Protein AF-A0A925C692-F1 (afdb_monomer_lite)

Radius of gyration: 28.42 Å; chains: 1; bounding box: 66×60×97 Å

Structure (mmCIF, N/CA/C/O backbone):
data_AF-A0A925C692-F1
#
_entry.id   AF-A0A925C692-F1
#
loop_
_atom_site.group_PDB
_atom_site.id
_atom_site.type_symbol
_atom_site.label_atom_id
_atom_site.label_alt_id
_atom_site.label_comp_id
_atom_site.label_asym_id
_atom_site.label_entity_id
_atom_site.label_seq_id
_atom_site.pdbx_PDB_ins_code
_atom_site.Cartn_x
_atom_site.Cartn_y
_atom_site.Cartn_z
_atom_site.occupancy
_atom_site.B_iso_or_equiv
_atom_site.auth_seq_id
_atom_site.auth_comp_id
_atom_site.auth_asym_id
_atom_site.auth_atom_id
_atom_site.pdbx_PDB_model_num
ATOM 1 N N . MET A 1 1 ? -40.618 -18.904 -70.785 1.00 37.84 1 MET A N 1
ATOM 2 C CA . MET A 1 1 ? -40.328 -20.055 -71.671 1.00 37.84 1 MET A CA 1
ATOM 3 C C . MET A 1 1 ? -38.896 -19.852 -72.147 1.00 37.84 1 MET A C 1
ATOM 5 O O . MET A 1 1 ? -38.672 -18.802 -72.719 1.00 37.84 1 MET A O 1
ATOM 9 N N . SER A 1 2 ? -37.859 -20.634 -71.849 1.00 37.56 2 SER A N 1
ATOM 10 C CA . SER A 1 2 ? -37.637 -22.017 -71.385 1.00 37.56 2 SER A CA 1
ATOM 11 C C . SER A 1 2 ? -36.569 -22.001 -70.265 1.00 37.56 2 SER A C 1
ATOM 13 O O . SER A 1 2 ? -35.608 -21.250 -70.359 1.00 37.56 2 SER A O 1
ATOM 15 N N . SER A 1 3 ? -36.778 -22.585 -69.083 1.00 29.70 3 SER A N 1
ATOM 16 C CA . SER A 1 3 ? -36.454 -23.973 -68.692 1.00 29.70 3 SER A CA 1
ATOM 17 C C . SER A 1 3 ? -35.232 -24.599 -69.378 1.00 29.70 3 SER A C 1
ATOM 19 O O . SER A 1 3 ? -35.310 -24.944 -70.552 1.00 29.70 3 SER A O 1
ATOM 21 N N . THR A 1 4 ? -34.168 -24.798 -68.594 1.00 38.38 4 THR A N 1
ATOM 22 C CA . THR A 1 4 ? -33.416 -26.061 -68.502 1.00 38.38 4 THR A CA 1
ATOM 23 C C . THR A 1 4 ? -32.827 -26.170 -67.095 1.00 38.38 4 THR A C 1
ATOM 25 O O . THR A 1 4 ? -31.917 -25.423 -66.735 1.00 38.38 4 THR A O 1
ATOM 28 N N . ASP A 1 5 ? -33.389 -27.089 -66.312 1.00 31.17 5 ASP A N 1
ATOM 29 C CA . ASP A 1 5 ? -32.741 -27.759 -65.184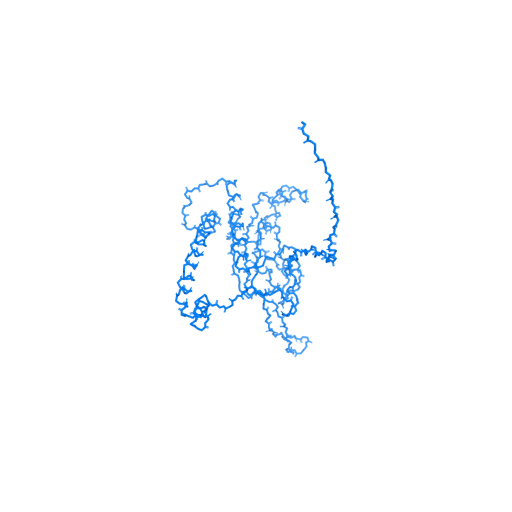 1.00 31.17 5 ASP A CA 1
ATOM 30 C C . ASP A 1 5 ? -31.553 -28.607 -65.673 1.00 31.17 5 ASP A C 1
ATOM 32 O O . ASP A 1 5 ? -31.555 -29.063 -66.816 1.00 31.17 5 ASP A O 1
ATOM 36 N N . VAL A 1 6 ? -30.579 -28.860 -64.790 1.00 32.72 6 VAL A N 1
ATOM 37 C CA . VAL A 1 6 ? -30.195 -30.209 -64.311 1.00 32.72 6 VAL A CA 1
ATOM 38 C C . VAL A 1 6 ? -28.947 -30.115 -63.408 1.00 32.72 6 VAL A C 1
ATOM 40 O O . VAL A 1 6 ? -27.855 -29.739 -63.822 1.00 32.72 6 VAL A O 1
ATOM 43 N N . GLN A 1 7 ? -29.194 -30.449 -62.140 1.00 29.55 7 GLN A N 1
ATOM 44 C CA . GLN A 1 7 ? -28.379 -31.141 -61.128 1.00 29.55 7 GLN A CA 1
ATOM 45 C C . GLN A 1 7 ? -26.915 -31.515 -61.443 1.00 29.55 7 GLN A C 1
ATOM 47 O O . GLN A 1 7 ? -26.649 -32.231 -62.400 1.00 29.55 7 GLN A O 1
ATOM 52 N N . ALA A 1 8 ? -26.019 -31.236 -60.483 1.00 30.80 8 ALA A N 1
ATOM 53 C CA . ALA A 1 8 ? -25.218 -32.269 -59.800 1.00 30.80 8 ALA A CA 1
ATOM 54 C C . ALA A 1 8 ? -24.373 -31.671 -58.654 1.00 30.80 8 ALA A C 1
ATOM 56 O O . ALA A 1 8 ? -23.529 -30.805 -58.869 1.00 30.80 8 ALA A O 1
ATOM 57 N N . ALA A 1 9 ? -24.565 -32.189 -57.439 1.00 34.62 9 ALA A N 1
ATOM 58 C CA . ALA A 1 9 ? -23.539 -32.202 -56.398 1.00 34.62 9 ALA A CA 1
ATOM 59 C C . ALA A 1 9 ? -22.690 -33.476 -56.554 1.00 34.62 9 ALA A C 1
ATOM 61 O O . ALA A 1 9 ? -23.202 -34.494 -57.026 1.00 34.62 9 ALA A O 1
ATOM 62 N N . PRO A 1 10 ? -21.433 -33.456 -56.088 1.00 38.94 10 PRO A N 1
ATOM 63 C CA . PRO A 1 10 ? -21.094 -34.406 -55.031 1.00 38.94 10 PRO A CA 1
ATOM 64 C C . PRO A 1 10 ? -20.251 -33.788 -53.899 1.00 38.94 10 PRO A C 1
ATOM 66 O O . PRO A 1 10 ? -19.296 -33.050 -54.120 1.00 38.94 10 PRO A O 1
ATOM 69 N N . THR A 1 11 ? -20.634 -34.138 -52.666 1.00 29.45 11 THR A N 1
ATOM 70 C CA . THR A 1 11 ? -19.780 -34.747 -51.620 1.00 29.45 11 THR A CA 1
ATOM 71 C C . THR A 1 11 ? -18.266 -34.699 -51.897 1.00 29.45 11 THR A C 1
ATOM 73 O O . THR A 1 11 ? -17.801 -35.253 -52.882 1.00 29.45 11 THR A O 1
ATOM 76 N N . GLY A 1 12 ? -17.409 -34.107 -51.071 1.00 27.84 12 GLY A N 1
ATOM 77 C CA . GLY A 1 12 ? -17.270 -34.339 -49.640 1.00 27.84 12 GLY A CA 1
ATOM 78 C C . GLY A 1 12 ? -15.795 -34.652 -49.363 1.00 27.84 12 GLY A C 1
ATOM 79 O O . GLY A 1 12 ? -15.339 -35.749 -49.650 1.00 27.84 12 GLY A O 1
ATOM 80 N N . ILE A 1 13 ? -15.050 -33.692 -48.813 1.00 28.44 13 ILE A N 1
ATOM 81 C CA . ILE A 1 13 ? -13.736 -33.922 -48.190 1.00 28.44 13 ILE A CA 1
ATOM 82 C C . ILE A 1 13 ? -13.718 -33.114 -46.889 1.00 28.44 13 ILE A C 1
ATOM 84 O O . ILE A 1 13 ? -13.085 -32.071 -46.770 1.00 28.44 13 ILE A O 1
ATOM 88 N N . PHE A 1 14 ? -14.484 -33.583 -45.902 1.00 26.39 14 PHE A N 1
ATOM 89 C CA . PHE A 1 14 ? -14.244 -33.229 -44.507 1.00 26.39 14 PHE A CA 1
ATOM 90 C C . PHE A 1 14 ? -13.156 -34.172 -43.996 1.00 26.39 14 PHE A C 1
ATOM 92 O O . PHE A 1 14 ? -13.424 -35.308 -43.602 1.00 26.39 14 PHE A O 1
ATOM 99 N N . ALA A 1 15 ? -11.908 -33.711 -44.033 1.00 29.75 15 ALA A N 1
ATOM 100 C CA . ALA A 1 15 ? -10.836 -34.353 -43.295 1.00 29.75 15 ALA A CA 1
ATOM 101 C C . ALA A 1 15 ? -11.111 -34.162 -41.794 1.00 29.75 15 ALA A C 1
ATOM 103 O O . ALA A 1 15 ? -10.980 -33.067 -41.248 1.00 29.75 15 ALA A O 1
ATOM 104 N N . LYS A 1 16 ? -11.532 -35.249 -41.141 1.00 30.48 16 LYS A N 1
ATOM 105 C CA . LYS A 1 16 ? -11.539 -35.416 -39.685 1.00 30.48 16 LYS A CA 1
ATOM 106 C C . LYS A 1 16 ? -10.120 -35.178 -39.158 1.00 30.48 16 LYS A C 1
ATOM 108 O O . LYS A 1 16 ? -9.283 -36.072 -39.212 1.00 30.48 16 LYS A O 1
ATOM 113 N N . LEU A 1 17 ? -9.868 -33.994 -38.612 1.00 30.67 17 LEU A N 1
ATOM 114 C CA . LEU A 1 17 ? -8.790 -33.780 -37.653 1.00 30.67 17 LEU A CA 1
ATOM 115 C C . LEU A 1 17 ? -9.394 -33.908 -36.257 1.00 30.67 17 LEU A C 1
ATOM 117 O O . LEU A 1 17 ? -9.938 -32.968 -35.686 1.00 30.67 17 LEU A O 1
ATOM 121 N N . THR A 1 18 ? -9.327 -35.127 -35.729 1.00 31.31 18 THR A N 1
ATOM 122 C CA . THR A 1 18 ? -9.435 -35.405 -34.300 1.00 31.31 18 THR A CA 1
ATOM 123 C C . THR A 1 18 ? -8.221 -34.789 -33.608 1.00 31.31 18 THR A C 1
ATOM 125 O O . THR A 1 18 ? -7.176 -35.422 -33.486 1.00 31.31 18 THR A O 1
ATOM 128 N N . GLY A 1 19 ? -8.351 -33.528 -33.207 1.00 28.38 19 GLY A N 1
ATOM 129 C CA . GLY A 1 19 ? -7.435 -32.840 -32.308 1.00 28.38 19 GLY A CA 1
ATOM 130 C C . GLY A 1 19 ? -8.213 -32.458 -31.061 1.00 28.38 19 GLY A C 1
ATOM 131 O O . GLY A 1 19 ? -9.168 -31.691 -31.142 1.00 28.38 19 GLY A O 1
ATOM 132 N N . SER A 1 20 ? -7.844 -33.060 -29.936 1.00 28.09 20 SER A N 1
ATOM 133 C CA . SER A 1 20 ? -8.392 -32.806 -28.606 1.00 28.09 20 SER A CA 1
ATOM 134 C C . SER A 1 20 ? -8.596 -31.313 -28.348 1.00 28.09 20 SER A C 1
ATOM 136 O O . SER A 1 20 ? -7.649 -30.533 -28.468 1.00 28.09 20 SER A O 1
ATOM 138 N N . ALA A 1 21 ? -9.812 -30.936 -27.949 1.00 27.98 21 ALA A N 1
ATOM 139 C CA . ALA A 1 21 ? -10.082 -29.631 -27.364 1.00 27.98 21 ALA A CA 1
ATOM 140 C C . ALA A 1 21 ? -9.038 -29.353 -26.267 1.00 27.98 21 ALA A C 1
ATOM 142 O O . ALA A 1 21 ? -8.831 -30.227 -25.417 1.00 27.98 21 ALA A O 1
ATOM 143 N N . PRO A 1 22 ? -8.357 -28.192 -26.259 1.00 30.81 22 PRO A N 1
ATOM 144 C CA . PRO A 1 22 ? -7.571 -27.839 -25.100 1.00 30.81 22 PRO A CA 1
ATOM 145 C C . PRO A 1 22 ? -8.581 -27.646 -23.975 1.00 30.81 22 PRO A C 1
ATOM 147 O O . PRO A 1 22 ? -9.489 -26.816 -24.070 1.00 30.81 22 PRO A O 1
ATOM 150 N N . ALA A 1 23 ? -8.460 -28.489 -22.952 1.00 28.50 23 ALA A N 1
ATOM 151 C CA . ALA A 1 23 ? -9.148 -28.305 -21.694 1.00 28.50 23 ALA A CA 1
ATOM 152 C C . ALA A 1 23 ? -9.019 -26.832 -21.299 1.00 28.50 23 ALA A C 1
ATOM 154 O O . ALA A 1 23 ? -7.930 -26.260 -21.377 1.00 28.50 23 ALA A O 1
ATOM 155 N N . SER A 1 24 ? -10.147 -26.229 -20.939 1.00 29.75 24 SER A N 1
ATOM 156 C CA . SER A 1 24 ? -10.216 -24.921 -20.309 1.00 29.75 24 SER A CA 1
ATOM 157 C C . SER A 1 24 ? -9.177 -24.867 -19.194 1.00 29.75 24 SER A C 1
ATOM 159 O O . SER A 1 24 ? -9.386 -25.445 -18.127 1.00 29.75 24 SER A O 1
ATOM 161 N N . ALA A 1 25 ? -8.042 -24.227 -19.468 1.00 29.89 25 ALA A N 1
ATOM 162 C CA . ALA A 1 25 ? -7.089 -23.870 -18.444 1.00 29.89 25 ALA A CA 1
ATOM 163 C C . ALA A 1 25 ? -7.838 -22.910 -17.525 1.00 29.89 25 ALA A C 1
ATOM 165 O O . ALA A 1 25 ? -8.131 -21.776 -17.907 1.00 29.89 25 ALA A O 1
ATOM 166 N N . SER A 1 26 ? -8.223 -23.402 -16.349 1.00 31.66 26 SER A N 1
ATOM 167 C CA . SER A 1 26 ? -8.483 -22.532 -15.220 1.00 31.66 26 SER A CA 1
ATOM 168 C C . SER A 1 26 ? -7.303 -21.576 -15.148 1.00 31.66 26 SER A C 1
ATOM 170 O O . SER A 1 26 ? -6.148 -22.002 -15.143 1.00 31.66 26 SER A O 1
ATOM 172 N N . GLU A 1 27 ? -7.578 -20.276 -15.180 1.00 33.06 27 GLU A N 1
ATOM 173 C CA . GLU A 1 27 ? -6.606 -19.300 -14.722 1.00 33.06 27 GLU A CA 1
ATOM 174 C C . GLU A 1 27 ? -6.314 -19.657 -13.265 1.00 33.06 27 GLU A C 1
ATOM 176 O O . GLU A 1 27 ? -7.055 -19.271 -12.359 1.00 33.06 27 GLU A O 1
ATOM 181 N N . ASP A 1 28 ? -5.277 -20.467 -13.050 1.00 37.16 28 ASP A N 1
ATOM 182 C CA . ASP A 1 28 ? -4.722 -20.739 -11.739 1.00 37.16 28 ASP A CA 1
ATOM 183 C C . ASP A 1 28 ? -4.243 -19.390 -11.216 1.00 37.16 28 ASP A C 1
ATOM 185 O O . ASP A 1 28 ? -3.152 -18.898 -11.527 1.00 37.16 28 ASP A O 1
ATOM 189 N N . LYS A 1 29 ? -5.126 -18.726 -10.468 1.00 39.62 29 LYS A N 1
ATOM 190 C CA . LYS A 1 29 ? -4.760 -17.633 -9.584 1.00 39.62 29 LYS A CA 1
ATOM 191 C C . LYS A 1 29 ? -3.743 -18.234 -8.634 1.00 39.62 29 LYS A C 1
ATOM 193 O O . LYS A 1 29 ? -4.125 -18.902 -7.681 1.00 39.62 29 LYS A O 1
ATOM 198 N N . VAL A 1 30 ? -2.467 -18.037 -8.955 1.00 41.50 30 VAL A N 1
ATOM 199 C CA . VAL A 1 30 ? -1.328 -18.402 -8.116 1.00 41.50 30 VAL A CA 1
ATOM 200 C C . VAL A 1 30 ? -1.621 -17.838 -6.732 1.00 41.50 30 VAL A C 1
ATOM 202 O O . VAL A 1 30 ? -1.535 -16.626 -6.518 1.00 41.50 30 VAL A O 1
ATOM 205 N N . SER A 1 31 ? -2.067 -18.705 -5.825 1.00 44.59 31 SER A N 1
ATOM 206 C CA . SER A 1 31 ? -2.267 -18.350 -4.428 1.00 44.59 31 SER A CA 1
ATOM 207 C C . SER A 1 31 ? -0.902 -17.943 -3.885 1.00 44.59 31 SER A C 1
ATOM 209 O O . SER A 1 31 ? 0.129 -18.503 -4.278 1.00 44.59 31 SER A O 1
ATOM 211 N N . ALA A 1 32 ? -0.858 -16.970 -2.972 1.00 47.47 32 ALA A N 1
ATOM 212 C CA . ALA A 1 32 ? 0.399 -16.539 -2.360 1.00 47.47 32 ALA A CA 1
ATOM 213 C C . ALA A 1 32 ? 1.137 -17.709 -1.660 1.00 47.47 32 ALA A C 1
ATOM 215 O O . ALA A 1 32 ? 2.331 -17.609 -1.360 1.00 47.47 32 ALA A O 1
ATOM 216 N N . PHE A 1 33 ? 0.443 -18.836 -1.459 1.00 42.69 33 PHE A N 1
ATOM 217 C CA . PHE A 1 33 ? 0.938 -20.089 -0.907 1.00 42.69 33 PHE A CA 1
ATOM 218 C C . PHE A 1 33 ? 1.810 -20.959 -1.827 1.00 42.69 33 PHE A C 1
ATOM 220 O O . PHE A 1 33 ? 2.625 -21.721 -1.301 1.00 42.69 33 PHE A O 1
ATOM 227 N N . ASP A 1 34 ? 1.777 -20.798 -3.157 1.00 46.03 34 ASP A N 1
ATOM 228 C CA . ASP A 1 34 ? 2.724 -21.501 -4.055 1.00 46.03 34 ASP A CA 1
ATOM 229 C C . ASP A 1 34 ? 4.187 -21.091 -3.797 1.00 46.03 34 ASP A C 1
ATOM 231 O O . ASP A 1 34 ? 5.148 -21.715 -4.250 1.00 46.03 34 ASP A O 1
ATOM 235 N N . ALA A 1 35 ? 4.390 -20.053 -2.984 1.00 44.19 35 ALA A N 1
ATOM 236 C CA .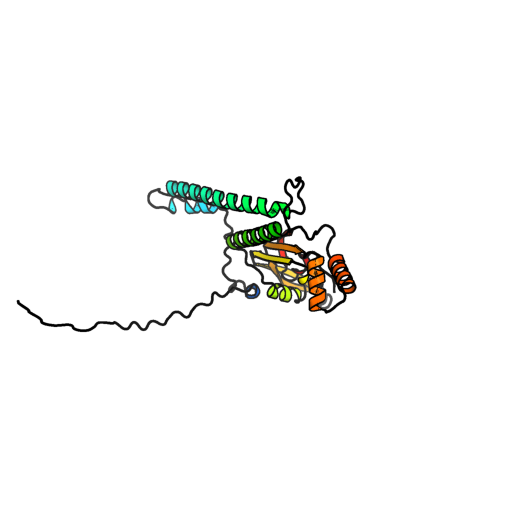 ALA A 1 35 ? 5.690 -19.567 -2.572 1.00 44.19 35 ALA A CA 1
ATOM 237 C C . ALA A 1 35 ? 6.384 -20.417 -1.481 1.00 44.19 35 ALA A C 1
ATOM 239 O O . ALA A 1 35 ? 7.449 -20.003 -1.007 1.00 44.19 35 ALA A O 1
ATOM 240 N N . VAL A 1 36 ? 5.811 -21.557 -1.067 1.00 43.62 36 VAL A N 1
ATOM 241 C CA . VAL A 1 36 ? 6.462 -22.578 -0.209 1.00 43.62 36 VAL A CA 1
ATOM 242 C C . VAL A 1 36 ? 7.380 -23.505 -1.021 1.00 43.62 36 VAL A C 1
ATOM 244 O O . VAL A 1 36 ? 8.223 -24.196 -0.454 1.00 43.62 36 VAL A O 1
ATOM 247 N N . MET A 1 37 ? 7.286 -23.488 -2.351 1.00 41.59 37 MET A N 1
ATOM 248 C CA . MET A 1 37 ? 8.110 -24.354 -3.182 1.00 41.59 37 MET A CA 1
ATOM 249 C C . MET A 1 37 ? 9.568 -23.856 -3.289 1.00 41.59 37 MET A C 1
ATOM 251 O O . MET A 1 37 ? 9.817 -22.638 -3.257 1.00 41.59 37 MET A O 1
ATOM 255 N N . PRO A 1 38 ? 10.552 -24.775 -3.417 1.00 45.25 38 PRO A N 1
ATOM 256 C CA . PRO A 1 38 ? 11.938 -24.423 -3.722 1.00 45.25 38 PRO A CA 1
ATOM 257 C C . PRO A 1 38 ? 11.995 -23.505 -4.949 1.00 45.25 38 PRO A C 1
ATOM 259 O O . PRO A 1 38 ? 11.092 -23.511 -5.782 1.00 45.25 38 PRO A O 1
ATOM 262 N N . GLU A 1 39 ? 13.049 -22.694 -5.055 1.00 47.22 39 GLU A N 1
ATOM 263 C CA . GLU A 1 39 ? 13.236 -21.655 -6.084 1.00 47.22 39 GLU A CA 1
ATOM 264 C C . GLU A 1 39 ? 12.881 -22.111 -7.517 1.00 47.22 39 GLU A C 1
ATOM 266 O O . GLU A 1 39 ? 12.379 -21.319 -8.310 1.00 47.22 39 GLU A O 1
ATOM 271 N N . SER A 1 40 ? 13.037 -23.408 -7.805 1.00 43.78 40 SER A N 1
ATOM 272 C CA . SER A 1 40 ? 12.689 -24.093 -9.055 1.00 43.78 40 SER A CA 1
ATOM 273 C C . SER A 1 40 ? 11.195 -24.158 -9.409 1.00 43.78 40 SER A C 1
ATOM 275 O O . SER A 1 40 ? 10.872 -24.350 -10.576 1.00 43.78 40 SER A O 1
ATOM 277 N N . ALA A 1 41 ? 10.289 -24.034 -8.438 1.00 45.09 41 ALA A N 1
ATOM 278 C CA . ALA A 1 41 ? 8.836 -24.148 -8.620 1.00 45.09 41 ALA A CA 1
ATOM 279 C C . ALA A 1 41 ? 8.084 -22.841 -8.309 1.00 45.09 41 ALA A C 1
ATOM 281 O O . ALA A 1 41 ? 6.857 -22.798 -8.347 1.00 45.09 41 ALA A O 1
ATOM 282 N N . ARG A 1 42 ? 8.809 -21.741 -8.062 1.00 55.19 42 ARG A N 1
ATOM 283 C CA . ARG A 1 42 ? 8.206 -20.405 -8.002 1.00 55.19 42 ARG A CA 1
ATOM 284 C C . ARG A 1 42 ? 7.768 -19.992 -9.407 1.00 55.19 42 ARG A C 1
ATOM 286 O O . ARG A 1 42 ? 8.545 -20.098 -10.357 1.00 55.19 42 ARG A O 1
ATOM 293 N N . GLY A 1 43 ? 6.551 -19.462 -9.540 1.00 55.69 43 GLY A N 1
ATOM 294 C CA . GLY A 1 43 ? 6.144 -18.764 -10.760 1.00 55.69 43 GLY A CA 1
ATOM 295 C C . GLY A 1 43 ? 7.212 -17.735 -11.149 1.00 55.69 43 GLY A C 1
ATOM 296 O O . GLY A 1 43 ? 7.714 -17.015 -10.285 1.00 55.69 43 GLY A O 1
ATOM 297 N N . LYS A 1 44 ? 7.607 -17.709 -12.431 1.00 55.69 44 LYS A N 1
ATOM 298 C CA . LYS A 1 44 ? 8.705 -16.867 -12.938 1.00 55.69 44 LYS A CA 1
ATOM 299 C C . LYS A 1 44 ? 8.553 -15.432 -12.428 1.00 55.69 44 LYS A C 1
ATOM 301 O O . LYS A 1 44 ? 7.573 -14.758 -12.755 1.00 55.69 44 LYS A O 1
ATOM 306 N N . GLU A 1 45 ? 9.518 -14.967 -11.636 1.00 63.56 45 GLU A N 1
ATOM 307 C CA . GLU A 1 45 ? 9.520 -13.592 -11.151 1.00 63.56 45 GLU A CA 1
ATOM 308 C C . GLU A 1 45 ? 9.568 -12.642 -12.356 1.00 63.56 45 GLU A C 1
ATOM 310 O O . GLU A 1 45 ? 10.455 -12.723 -13.203 1.00 63.56 45 GLU A O 1
ATOM 315 N N . ARG A 1 46 ? 8.582 -11.743 -12.462 1.00 70.94 46 ARG A N 1
ATOM 316 C CA . ARG A 1 46 ? 8.462 -10.811 -13.600 1.00 70.94 46 ARG A CA 1
ATOM 317 C C . ARG A 1 46 ? 9.369 -9.586 -13.465 1.00 70.94 46 ARG A C 1
ATOM 319 O O . ARG A 1 46 ? 9.367 -8.704 -14.323 1.00 70.94 46 ARG A O 1
ATOM 326 N N . PHE A 1 47 ? 10.114 -9.486 -12.365 1.00 72.88 47 PHE A N 1
ATOM 327 C CA . PHE A 1 47 ? 11.021 -8.376 -12.141 1.00 72.88 47 PHE A CA 1
ATOM 328 C C . PHE A 1 47 ? 12.317 -8.565 -12.925 1.00 72.88 47 PHE A C 1
ATOM 330 O O . PHE A 1 47 ? 13.059 -9.516 -12.715 1.00 72.88 47 PHE A O 1
ATOM 337 N N . ILE A 1 48 ? 12.617 -7.595 -13.785 1.00 78.62 48 ILE A N 1
ATOM 338 C CA . ILE A 1 48 ? 13.888 -7.519 -14.497 1.00 78.62 48 ILE A CA 1
ATOM 339 C C . ILE A 1 48 ? 14.803 -6.551 -13.728 1.00 78.62 48 ILE A C 1
ATOM 341 O O . ILE A 1 48 ? 14.509 -5.351 -13.698 1.00 78.62 48 ILE A O 1
ATOM 345 N N . PRO A 1 49 ? 15.909 -7.016 -13.114 1.00 80.62 49 PRO A N 1
ATOM 346 C CA . PRO A 1 49 ? 16.820 -6.182 -12.329 1.00 80.62 49 PRO A CA 1
ATOM 347 C C . PRO A 1 49 ? 17.790 -5.400 -13.231 1.00 80.62 49 PRO A C 1
ATOM 349 O O . PRO A 1 49 ? 19.000 -5.400 -13.025 1.00 80.62 49 PRO A O 1
ATOM 352 N N . VAL A 1 50 ? 17.268 -4.744 -14.267 1.00 85.44 50 VAL A N 1
ATOM 353 C CA . VAL A 1 50 ? 18.055 -3.971 -15.231 1.00 85.44 50 VAL A CA 1
ATOM 354 C C . VAL A 1 50 ? 17.493 -2.563 -15.287 1.00 85.44 50 VAL A C 1
ATOM 356 O O . VAL A 1 50 ? 16.281 -2.357 -15.361 1.00 85.44 50 VAL A O 1
ATOM 359 N N . THR A 1 51 ? 18.377 -1.568 -15.239 1.00 86.69 51 THR A N 1
ATOM 360 C CA . THR A 1 51 ? 17.945 -0.182 -15.394 1.00 86.69 51 THR A CA 1
ATOM 361 C C . THR A 1 51 ? 17.430 0.029 -16.809 1.00 86.69 51 THR A C 1
ATOM 363 O O . THR A 1 51 ? 17.953 -0.526 -17.776 1.00 86.69 51 THR A O 1
ATOM 366 N N . ARG A 1 52 ? 16.422 0.888 -16.958 1.00 85.75 52 ARG A N 1
ATOM 367 C CA . ARG A 1 52 ? 15.910 1.236 -18.285 1.00 85.75 52 ARG A CA 1
ATOM 368 C C . ARG A 1 52 ? 17.023 1.758 -19.198 1.00 85.75 52 ARG A C 1
ATOM 370 O O . ARG A 1 52 ? 17.042 1.420 -20.369 1.00 85.75 52 ARG A O 1
ATOM 377 N N . PHE A 1 53 ? 17.963 2.538 -18.660 1.00 87.50 53 PHE A N 1
ATOM 378 C CA . PHE A 1 53 ? 19.119 3.033 -19.411 1.00 87.50 53 PHE A CA 1
ATOM 379 C C . PHE A 1 53 ? 19.977 1.889 -19.971 1.00 87.50 53 PHE A C 1
ATOM 381 O O . PHE A 1 53 ? 20.197 1.837 -21.176 1.00 87.50 53 PHE A O 1
ATOM 388 N N . ALA A 1 54 ? 20.366 0.923 -19.131 1.00 89.75 54 ALA A N 1
ATOM 389 C CA . ALA A 1 54 ? 21.143 -0.234 -19.571 1.00 89.75 54 ALA A CA 1
ATOM 390 C C . ALA A 1 54 ? 20.376 -1.104 -20.581 1.00 89.75 54 ALA A C 1
ATOM 392 O O . ALA A 1 54 ? 20.965 -1.631 -21.524 1.00 89.75 54 ALA A O 1
ATOM 393 N N . LEU A 1 55 ? 19.058 -1.233 -20.406 1.00 88.75 55 LEU A N 1
ATOM 394 C CA . LEU A 1 55 ? 18.193 -1.965 -21.326 1.00 88.75 55 LEU A CA 1
ATOM 395 C C . LEU A 1 55 ? 18.121 -1.269 -22.691 1.00 88.75 55 LEU A C 1
ATOM 397 O O . LEU A 1 55 ? 18.299 -1.923 -23.714 1.00 88.75 55 LEU A O 1
ATOM 401 N N . LEU A 1 56 ? 17.936 0.052 -22.716 1.00 87.62 56 LEU A N 1
ATOM 402 C CA . LEU A 1 56 ? 17.933 0.838 -23.949 1.00 87.62 56 LEU A CA 1
ATOM 403 C C . LEU A 1 56 ? 19.282 0.786 -24.661 1.00 87.62 56 LEU A C 1
ATOM 405 O O . LEU A 1 56 ? 19.312 0.595 -25.872 1.00 87.62 56 LEU A O 1
ATOM 409 N N . ASP A 1 57 ? 20.390 0.915 -23.938 1.00 87.31 57 ASP A N 1
ATOM 410 C CA . ASP A 1 57 ? 21.720 0.875 -24.546 1.00 87.31 57 ASP A CA 1
ATOM 411 C C . ASP A 1 57 ? 22.041 -0.509 -25.127 1.00 87.31 57 ASP A C 1
ATOM 413 O O . ASP A 1 57 ? 22.542 -0.597 -26.246 1.00 87.31 57 ASP A O 1
ATOM 417 N N . ARG A 1 58 ? 21.668 -1.604 -24.445 1.00 87.38 58 ARG A N 1
ATOM 418 C CA . ARG A 1 58 ? 21.827 -2.957 -25.005 1.00 87.38 58 ARG A CA 1
ATOM 419 C C . ARG A 1 58 ? 20.925 -3.206 -26.209 1.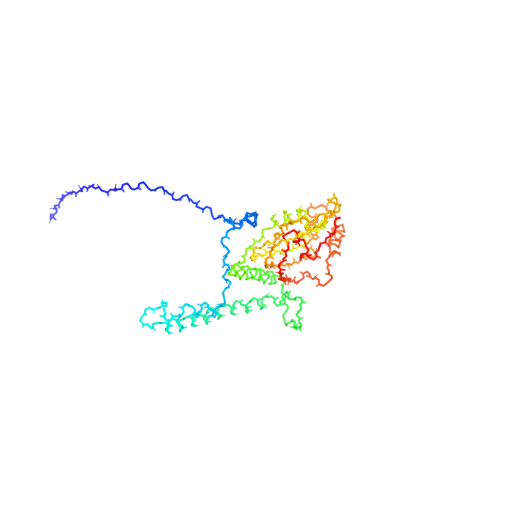00 87.38 58 ARG A C 1
ATOM 421 O O . ARG A 1 58 ? 21.396 -3.737 -27.210 1.00 87.38 58 ARG A O 1
ATOM 428 N N . LEU A 1 59 ? 19.655 -2.806 -26.134 1.00 86.62 59 LEU A N 1
ATOM 429 C CA . LEU A 1 59 ? 18.708 -2.976 -27.238 1.00 86.62 59 LEU A CA 1
ATOM 430 C C . LEU A 1 59 ? 19.016 -2.073 -28.432 1.00 86.62 59 LEU A C 1
ATOM 432 O O . LEU A 1 59 ? 18.542 -2.360 -29.519 1.00 86.62 59 LEU A O 1
ATOM 436 N N . THR A 1 60 ? 19.781 -0.995 -28.259 1.00 86.75 60 THR A N 1
ATOM 437 C CA . THR A 1 60 ? 20.169 -0.078 -29.348 1.00 86.75 60 THR A CA 1
ATOM 438 C C . THR A 1 60 ? 21.613 -0.264 -29.796 1.00 86.75 60 THR A C 1
ATOM 440 O O . THR A 1 60 ? 22.122 0.539 -30.580 1.00 86.75 60 THR A O 1
ATOM 443 N N . SER A 1 61 ? 22.264 -1.339 -29.336 1.00 85.19 61 SER A N 1
ATOM 444 C CA . SER A 1 61 ? 23.598 -1.711 -29.790 1.00 85.19 61 SER A CA 1
ATOM 445 C C . SER A 1 61 ? 23.617 -1.859 -31.319 1.00 85.19 61 SER A C 1
ATOM 447 O O . SER A 1 61 ? 22.721 -2.505 -31.871 1.00 85.19 61 SER A O 1
ATOM 449 N N . PRO A 1 62 ? 24.638 -1.331 -32.023 1.00 77.44 62 PRO A N 1
ATOM 450 C CA . PRO A 1 62 ? 24.780 -1.492 -33.472 1.00 77.44 62 PRO A CA 1
ATOM 451 C C . PRO A 1 62 ? 24.808 -2.955 -33.929 1.00 77.44 62 PRO A C 1
ATOM 453 O O . PRO A 1 62 ? 24.436 -3.250 -35.055 1.00 77.44 62 PRO A O 1
ATOM 456 N N . THR A 1 63 ? 25.218 -3.875 -33.052 1.00 81.31 63 THR A N 1
ATOM 457 C CA . THR A 1 63 ? 25.227 -5.320 -33.323 1.00 81.31 63 THR A CA 1
ATOM 458 C C . THR A 1 63 ? 23.843 -5.963 -33.279 1.00 81.31 63 THR A C 1
ATOM 460 O O . THR A 1 63 ? 23.661 -7.035 -33.844 1.00 81.31 63 THR A O 1
ATOM 463 N N . ALA A 1 64 ? 22.868 -5.333 -32.617 1.00 80.94 64 ALA A N 1
ATOM 464 C CA . ALA A 1 64 ? 21.513 -5.863 -32.481 1.00 80.94 64 ALA A CA 1
ATOM 465 C C . ALA A 1 64 ? 20.620 -5.548 -33.695 1.00 80.94 64 ALA A C 1
ATOM 467 O O . ALA A 1 64 ? 19.569 -6.166 -33.848 1.00 80.94 64 ALA A O 1
ATOM 468 N N . TRP A 1 65 ? 21.029 -4.607 -34.555 1.00 83.25 65 TRP A N 1
ATOM 469 C CA . TRP A 1 65 ? 20.240 -4.141 -35.695 1.00 83.25 65 TRP A CA 1
ATOM 470 C C . TRP A 1 65 ? 21.066 -4.188 -36.983 1.00 83.25 65 TRP A C 1
ATOM 472 O O . TRP A 1 65 ? 22.065 -3.472 -37.086 1.00 83.25 65 TRP A O 1
ATOM 482 N N . PRO A 1 66 ? 20.647 -4.968 -37.994 1.00 77.75 66 PRO A N 1
ATOM 483 C CA . PRO A 1 66 ? 21.257 -4.924 -39.318 1.00 77.75 66 PRO A CA 1
ATOM 484 C C . PRO A 1 66 ? 21.192 -3.510 -39.922 1.00 77.75 66 PRO A C 1
ATOM 486 O O . PRO A 1 66 ? 20.297 -2.730 -39.603 1.00 77.75 66 PRO A O 1
ATOM 489 N N . ALA A 1 67 ? 22.136 -3.178 -40.806 1.00 74.44 67 ALA A N 1
ATOM 490 C CA . ALA A 1 67 ? 22.127 -1.966 -41.640 1.00 74.44 67 ALA A CA 1
ATOM 491 C C . ALA A 1 67 ? 22.165 -0.591 -40.921 1.00 74.44 67 ALA A C 1
ATOM 493 O O . ALA A 1 67 ? 21.892 0.434 -41.537 1.00 74.44 67 ALA A O 1
ATOM 494 N N . GLY A 1 68 ? 22.557 -0.516 -39.642 1.00 71.69 68 GLY A N 1
ATOM 495 C CA . GLY A 1 68 ? 22.752 0.776 -38.960 1.00 71.69 68 GLY A CA 1
ATOM 496 C C . GLY A 1 68 ? 21.466 1.441 -38.444 1.00 71.69 68 GLY A C 1
ATOM 497 O O . GLY A 1 68 ? 21.518 2.565 -37.936 1.00 71.69 68 GLY 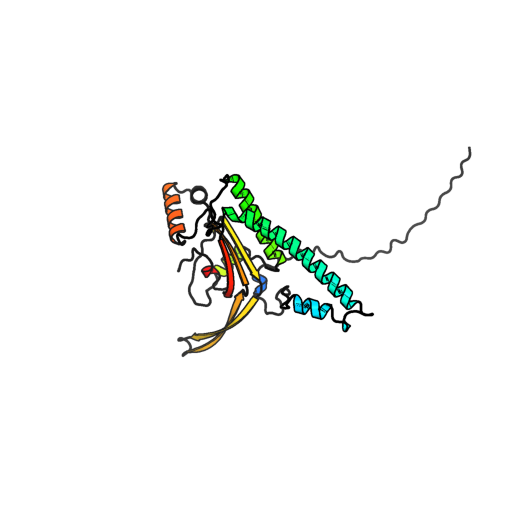A O 1
ATOM 498 N N . HIS A 1 69 ? 20.337 0.723 -38.458 1.00 83.69 69 HIS A N 1
ATOM 499 C CA . HIS A 1 69 ? 19.042 1.172 -37.922 1.00 83.69 69 HIS A CA 1
ATOM 500 C C . HIS A 1 69 ? 19.017 1.361 -36.390 1.00 83.69 69 HIS A C 1
ATOM 502 O O . HIS A 1 69 ? 18.027 1.832 -35.830 1.00 83.69 69 HIS A O 1
ATOM 508 N N . GLY A 1 70 ? 20.111 1.072 -35.674 1.00 83.06 70 GLY A N 1
ATOM 509 C CA . GLY A 1 70 ? 20.194 1.253 -34.218 1.00 83.06 70 GLY A CA 1
ATOM 510 C C . GLY A 1 70 ? 19.907 2.691 -33.749 1.00 83.06 70 GLY A C 1
ATOM 511 O O . GLY A 1 70 ? 19.327 2.894 -32.680 1.00 83.06 70 GLY A O 1
ATOM 512 N N . LYS A 1 71 ? 20.234 3.709 -34.563 1.00 84.38 71 LYS A N 1
ATOM 513 C CA . LYS A 1 71 ? 19.898 5.118 -34.265 1.00 84.38 71 LYS A CA 1
ATOM 514 C C . LYS A 1 71 ? 18.389 5.380 -34.315 1.00 84.38 71 LYS A C 1
ATOM 516 O O . LYS A 1 71 ? 17.866 6.101 -33.464 1.00 84.38 71 LYS A O 1
ATOM 521 N N . GLU A 1 72 ? 17.693 4.784 -35.278 1.00 87.56 72 GLU A N 1
ATOM 522 C CA . GLU A 1 72 ? 16.240 4.899 -35.440 1.00 87.56 72 GLU A CA 1
ATOM 523 C C . GLU A 1 72 ? 15.514 4.144 -34.329 1.00 87.56 72 GLU A C 1
ATOM 525 O O . GLU A 1 72 ? 14.628 4.711 -33.690 1.00 87.56 72 GLU A O 1
ATOM 530 N N . ALA A 1 73 ? 15.973 2.932 -33.998 1.00 87.75 73 ALA A N 1
ATOM 531 C CA . ALA A 1 73 ? 15.486 2.174 -32.849 1.00 87.75 73 ALA A CA 1
ATOM 532 C C . ALA A 1 73 ? 15.637 2.976 -31.546 1.00 87.75 73 ALA A C 1
ATOM 534 O O . ALA A 1 73 ? 14.699 3.079 -30.755 1.00 87.75 73 ALA A O 1
ATOM 535 N N . ARG A 1 74 ? 16.784 3.644 -31.342 1.00 88.56 74 ARG A N 1
ATOM 536 C CA . ARG A 1 74 ? 16.993 4.515 -30.174 1.00 88.56 74 ARG A CA 1
ATOM 537 C C . ARG A 1 74 ? 16.025 5.691 -30.144 1.00 88.56 74 ARG A C 1
ATOM 539 O O . ARG A 1 74 ? 15.527 6.033 -29.072 1.00 88.56 74 ARG A O 1
ATOM 546 N N . ARG A 1 75 ? 15.748 6.312 -31.292 1.00 90.06 75 ARG A N 1
ATOM 547 C CA . ARG A 1 75 ? 14.763 7.396 -31.400 1.00 90.06 75 ARG A CA 1
ATOM 548 C C . ARG A 1 75 ? 13.351 6.893 -31.082 1.00 90.06 75 ARG A C 1
ATOM 550 O O . ARG A 1 75 ? 12.664 7.526 -30.286 1.00 90.06 75 ARG A O 1
ATOM 557 N N . PHE A 1 76 ? 12.960 5.739 -31.621 1.00 91.31 76 PHE A N 1
ATOM 558 C CA . PHE A 1 76 ? 11.681 5.094 -31.325 1.00 91.31 76 PHE A CA 1
ATOM 559 C C . PHE A 1 76 ? 11.522 4.798 -29.831 1.00 91.31 76 PHE A C 1
ATOM 561 O O . PHE A 1 76 ? 10.534 5.213 -29.229 1.00 91.31 76 PHE A O 1
ATOM 568 N N . PHE A 1 77 ? 12.513 4.164 -29.198 1.00 91.75 77 PHE A N 1
ATOM 569 C CA . PHE A 1 77 ? 12.433 3.856 -27.771 1.00 91.75 77 PHE A CA 1
ATOM 570 C C . PHE A 1 77 ? 12.340 5.105 -26.891 1.00 91.75 77 PHE A C 1
ATOM 572 O O . PHE A 1 77 ? 11.664 5.069 -25.866 1.00 91.75 77 PHE A O 1
ATOM 579 N N . ARG A 1 78 ? 12.972 6.222 -27.280 1.00 90.31 78 ARG A N 1
ATOM 580 C CA . ARG A 1 78 ? 12.785 7.504 -26.582 1.00 90.31 78 ARG A CA 1
ATOM 581 C C . ARG A 1 78 ? 11.343 7.992 -26.689 1.00 90.31 78 ARG A C 1
ATOM 583 O O . ARG A 1 78 ? 10.775 8.384 -25.677 1.00 90.31 78 ARG A O 1
ATOM 590 N N . TYR A 1 79 ? 10.735 7.949 -27.876 1.00 93.69 79 TYR A N 1
ATOM 591 C CA . TYR A 1 79 ? 9.330 8.338 -28.036 1.00 93.69 79 TYR A CA 1
ATOM 592 C C . TYR A 1 79 ? 8.387 7.432 -27.246 1.00 93.69 79 TYR A C 1
ATOM 594 O O . TYR A 1 79 ? 7.506 7.933 -26.552 1.00 93.69 79 TYR A O 1
ATOM 602 N N . LEU A 1 80 ? 8.619 6.118 -27.281 1.00 92.50 80 LEU A N 1
ATOM 603 C CA . LEU A 1 80 ? 7.866 5.154 -26.484 1.00 92.50 80 LEU A CA 1
ATOM 604 C C . LEU A 1 80 ? 7.980 5.456 -24.985 1.00 92.50 80 LEU A C 1
ATOM 606 O O . LEU A 1 80 ? 6.983 5.404 -24.266 1.00 92.50 80 LEU A O 1
ATOM 610 N N . ASP A 1 81 ? 9.181 5.801 -24.520 1.00 91.12 81 ASP A N 1
ATOM 611 C CA . ASP A 1 81 ? 9.422 6.164 -23.128 1.00 91.12 81 ASP A CA 1
ATOM 612 C C . ASP A 1 81 ? 8.664 7.427 -22.712 1.00 91.12 81 ASP A C 1
ATOM 614 O O . ASP A 1 81 ? 8.014 7.445 -21.668 1.00 91.12 81 ASP A O 1
ATOM 618 N N . HIS A 1 82 ? 8.714 8.474 -23.538 1.00 92.88 82 HIS A N 1
ATOM 619 C CA . HIS A 1 82 ? 7.977 9.711 -23.290 1.00 92.88 82 HIS A CA 1
ATOM 620 C C . HIS A 1 82 ? 6.467 9.479 -23.259 1.00 92.88 82 HIS A C 1
ATOM 622 O O . HIS A 1 82 ? 5.806 9.938 -22.330 1.00 92.88 82 HIS A O 1
ATOM 628 N N . TRP A 1 83 ? 5.937 8.717 -24.217 1.00 93.44 83 TRP A N 1
ATOM 629 C CA . TRP A 1 83 ? 4.516 8.384 -24.271 1.00 93.44 83 TRP A CA 1
ATOM 630 C C . TRP A 1 83 ? 4.061 7.598 -23.032 1.00 93.44 83 TRP A C 1
ATOM 632 O O . TRP A 1 83 ? 3.085 7.973 -22.383 1.00 93.44 83 TRP A O 1
ATOM 642 N N . ARG A 1 84 ? 4.817 6.567 -22.627 1.00 90.88 84 ARG A N 1
ATOM 643 C CA . ARG A 1 84 ? 4.530 5.797 -21.403 1.00 90.88 84 ARG A CA 1
ATOM 644 C C . ARG A 1 84 ? 4.586 6.666 -20.150 1.00 90.88 84 ARG A C 1
ATOM 646 O O . ARG A 1 84 ? 3.704 6.570 -19.305 1.00 90.88 84 ARG A O 1
ATOM 653 N N . ARG A 1 85 ? 5.599 7.527 -20.027 1.00 90.94 85 ARG A N 1
ATOM 654 C CA . ARG A 1 85 ? 5.737 8.458 -18.895 1.00 90.94 85 ARG A CA 1
ATOM 655 C C . ARG A 1 85 ? 4.567 9.422 -18.797 1.00 90.94 85 ARG A C 1
ATOM 657 O O . ARG A 1 85 ? 4.071 9.638 -17.702 1.00 90.94 85 ARG A O 1
ATOM 664 N N . GLN A 1 86 ? 4.116 9.971 -19.922 1.00 94.31 86 GLN A N 1
ATOM 665 C CA . GLN A 1 86 ? 2.957 10.857 -19.945 1.00 94.31 86 GLN A CA 1
ATOM 666 C C . GLN A 1 86 ? 1.704 10.144 -19.426 1.00 94.31 86 GLN A C 1
ATOM 668 O O . GLN A 1 86 ? 0.993 10.699 -18.592 1.00 94.31 86 GLN A O 1
ATOM 673 N N . GLN A 1 87 ? 1.470 8.902 -19.860 1.00 91.38 87 GLN A N 1
ATOM 674 C CA . GLN A 1 87 ? 0.352 8.095 -19.375 1.00 91.38 87 GLN A CA 1
ATOM 675 C C . GLN A 1 87 ? 0.439 7.834 -17.862 1.00 91.38 87 GLN A C 1
ATOM 677 O O . GLN A 1 87 ? -0.554 8.005 -17.160 1.00 91.38 87 GLN A O 1
ATOM 682 N N . TYR A 1 88 ? 1.612 7.449 -17.350 1.00 90.00 88 TYR A N 1
ATOM 683 C CA . TYR A 1 88 ? 1.790 7.198 -15.916 1.00 90.00 88 TYR A CA 1
ATOM 684 C C . TYR A 1 88 ? 1.674 8.469 -15.075 1.00 90.00 88 TYR A C 1
ATOM 686 O O . TYR A 1 88 ? 1.093 8.419 -14.000 1.00 90.00 88 TYR A O 1
ATOM 694 N N . ASN A 1 89 ? 2.167 9.607 -15.569 1.00 92.69 89 ASN A N 1
ATOM 695 C CA . ASN A 1 89 ? 2.021 10.888 -14.881 1.00 92.69 89 ASN A CA 1
ATOM 696 C C . ASN A 1 89 ? 0.550 11.311 -14.790 1.00 92.69 89 ASN A C 1
ATOM 698 O O . ASN A 1 89 ? 0.122 11.774 -13.744 1.00 92.69 89 ASN A O 1
ATOM 702 N N . ALA A 1 90 ? -0.239 11.112 -15.851 1.00 92.19 90 ALA A N 1
ATOM 703 C CA . ALA A 1 90 ? -1.672 11.398 -15.806 1.00 92.19 90 ALA A CA 1
ATOM 704 C C . ALA A 1 90 ? -2.396 10.530 -14.759 1.00 92.19 90 ALA A C 1
ATOM 706 O O . ALA A 1 90 ? -3.196 11.043 -13.984 1.00 92.19 90 ALA A O 1
ATOM 707 N N . GLN A 1 91 ? -2.067 9.234 -14.698 1.00 90.12 91 GLN A N 1
ATOM 708 C CA . GLN A 1 91 ? -2.617 8.315 -13.693 1.00 90.12 91 GLN A CA 1
ATOM 709 C C . GLN A 1 91 ? -2.171 8.661 -12.268 1.00 90.12 91 GLN A C 1
ATOM 711 O O . GLN A 1 91 ? -2.954 8.519 -11.334 1.00 90.12 91 GLN A O 1
ATOM 716 N N . LEU A 1 92 ? -0.922 9.103 -12.099 1.00 91.06 92 LEU A N 1
ATOM 717 C CA . LEU A 1 92 ? -0.394 9.533 -10.808 1.00 91.06 92 LEU A CA 1
ATOM 718 C C . LEU A 1 92 ? -1.129 10.779 -10.307 1.00 91.06 92 LEU A C 1
ATOM 720 O O . LEU A 1 92 ? -1.594 10.772 -9.177 1.00 91.06 92 LEU A O 1
ATOM 724 N N . ASN A 1 93 ? -1.300 11.791 -11.159 1.00 92.75 93 ASN A N 1
ATOM 725 C CA . ASN A 1 93 ? -2.004 13.018 -10.788 1.00 92.75 93 ASN A CA 1
ATOM 726 C C . ASN A 1 93 ? -3.460 12.735 -10.380 1.00 92.75 93 ASN A C 1
ATOM 728 O O . ASN A 1 93 ? -3.914 13.223 -9.352 1.00 92.75 93 ASN A O 1
ATOM 732 N N . GLU A 1 94 ? -4.178 11.894 -11.135 1.00 91.81 94 GLU A N 1
ATOM 733 C CA . GLU A 1 94 ? -5.548 11.494 -10.773 1.00 91.81 94 GLU A CA 1
ATOM 734 C C . GLU A 1 94 ? -5.591 10.788 -9.407 1.00 91.81 94 GLU A C 1
ATOM 736 O O . GLU A 1 94 ? -6.498 11.007 -8.597 1.00 91.81 94 GLU A O 1
ATOM 741 N N . LEU A 1 95 ? -4.604 9.935 -9.128 1.00 92.12 95 LEU A N 1
ATOM 742 C CA . LEU A 1 95 ? -4.504 9.248 -7.849 1.00 92.12 95 LEU A CA 1
ATOM 743 C C . LEU A 1 95 ? -4.178 10.214 -6.699 1.00 92.12 95 LEU A C 1
ATOM 745 O O . LEU A 1 95 ? -4.751 10.081 -5.622 1.00 92.12 95 LEU A O 1
ATOM 749 N N . GLU A 1 96 ? -3.291 11.183 -6.917 1.00 90.31 96 GLU A N 1
ATOM 750 C CA . GLU A 1 96 ? -2.936 12.208 -5.929 1.00 90.31 96 GLU A CA 1
ATOM 751 C C . GLU A 1 96 ? -4.149 13.077 -5.570 1.00 90.31 96 GLU A C 1
ATOM 753 O O . GLU A 1 96 ? -4.474 13.211 -4.389 1.00 90.31 96 GLU A O 1
ATOM 758 N N . GLU A 1 97 ? -4.887 13.567 -6.571 1.00 89.56 97 GLU A N 1
ATOM 759 C CA . GLU A 1 97 ? -6.115 14.353 -6.376 1.00 89.56 97 GLU A CA 1
ATOM 760 C C . GLU A 1 97 ? -7.195 13.562 -5.623 1.00 89.56 97 GLU A C 1
ATOM 762 O O . GLU A 1 97 ? -7.909 14.088 -4.769 1.00 89.56 97 GLU A O 1
ATOM 767 N N . THR A 1 98 ? -7.330 12.269 -5.920 1.00 90.81 98 THR A N 1
ATOM 768 C CA . THR A 1 98 ? -8.346 11.420 -5.279 1.00 90.81 98 THR A CA 1
ATOM 769 C C . THR A 1 98 ? -7.947 10.959 -3.880 1.00 90.81 98 THR A C 1
ATOM 771 O O . THR A 1 98 ? -8.824 10.676 -3.061 1.00 90.81 98 THR A O 1
ATOM 774 N N . TYR A 1 99 ? -6.646 10.908 -3.585 1.00 91.38 99 TYR A N 1
ATOM 775 C CA . TYR A 1 99 ? -6.105 10.568 -2.272 1.00 91.38 99 TYR A CA 1
ATOM 776 C C . TYR A 1 99 ? -6.060 11.760 -1.309 1.00 91.38 99 TYR A C 1
ATOM 778 O O . TYR A 1 99 ? -6.112 11.548 -0.097 1.00 91.38 99 TYR A O 1
ATOM 786 N N . GLU A 1 100 ? -6.021 12.994 -1.816 1.00 88.25 100 GLU A N 1
ATOM 787 C CA . GLU A 1 100 ? -5.939 14.227 -1.019 1.00 88.25 100 GLU A CA 1
ATOM 788 C C . GLU A 1 100 ? -6.893 14.254 0.200 1.00 88.25 100 GLU A C 1
ATOM 790 O O . GLU A 1 100 ? -6.414 14.507 1.309 1.00 88.25 100 GLU A O 1
ATOM 795 N N . PRO A 1 101 ? -8.194 13.892 0.094 1.00 88.44 101 PRO A N 1
ATOM 796 C CA . PRO A 1 101 ? -9.118 13.908 1.237 1.00 88.44 101 PRO A CA 1
ATOM 797 C C . PRO A 1 101 ? -8.805 12.885 2.335 1.00 88.44 101 PRO A C 1
ATOM 799 O O . PRO A 1 101 ? -9.342 12.983 3.440 1.00 88.44 101 PRO A O 1
ATOM 802 N N . PHE A 1 102 ? -7.992 11.876 2.024 1.00 89.06 102 PHE A N 1
ATOM 803 C CA . PHE A 1 102 ? -7.655 10.760 2.906 1.00 89.06 102 PHE A CA 1
ATOM 804 C C . PHE A 1 102 ? -6.220 10.830 3.432 1.00 89.06 102 PHE A C 1
ATOM 806 O O . PHE A 1 102 ? -5.831 9.956 4.214 1.00 89.06 102 PHE A O 1
ATOM 813 N N . SER A 1 103 ? -5.442 11.836 3.022 1.00 87.56 103 SER A N 1
ATOM 814 C CA . SER A 1 103 ? -4.059 12.002 3.458 1.00 87.56 103 SER A CA 1
ATOM 815 C C . SER A 1 103 ? -3.997 12.305 4.964 1.00 87.56 103 SER A C 1
ATOM 817 O O . SER A 1 103 ? -4.656 13.240 5.428 1.00 87.56 103 SER A O 1
ATOM 819 N N . PRO A 1 104 ? -3.239 11.526 5.761 1.00 83.06 104 PRO A N 1
ATOM 820 C CA . PRO A 1 104 ? -3.057 11.805 7.185 1.00 83.06 104 PRO A CA 1
ATOM 821 C C . PRO A 1 104 ? -2.163 13.028 7.443 1.00 83.06 104 PRO A C 1
ATOM 823 O O . PRO A 1 104 ? -2.355 13.695 8.459 1.00 83.06 104 PRO A O 1
ATOM 826 N N . ASP A 1 105 ? -1.257 13.331 6.506 1.00 79.12 105 ASP A N 1
ATOM 827 C CA . ASP A 1 105 ? -0.207 14.353 6.614 1.00 79.12 105 ASP A CA 1
ATOM 828 C C . ASP A 1 105 ? -0.458 15.516 5.632 1.00 79.12 105 ASP A C 1
ATOM 830 O O . ASP A 1 105 ? 0.449 16.007 4.963 1.00 79.12 105 ASP A O 1
ATOM 834 N N . SER A 1 106 ? -1.721 15.925 5.470 1.00 75.69 106 SER A N 1
ATOM 835 C CA . SER A 1 106 ? -2.055 17.088 4.643 1.00 75.69 106 SER A CA 1
ATOM 836 C C . SER A 1 106 ? -1.831 18.385 5.418 1.00 75.69 106 SER A C 1
ATOM 838 O O . SER A 1 106 ? -2.627 18.729 6.291 1.00 75.69 106 SER A O 1
ATOM 840 N N . ASP A 1 107 ? -0.812 19.147 5.023 1.00 72.94 107 ASP A N 1
ATOM 841 C CA . ASP A 1 107 ? -0.597 20.531 5.476 1.00 72.94 107 ASP A CA 1
ATOM 842 C C . ASP A 1 107 ? -1.477 21.549 4.717 1.00 72.94 107 ASP A C 1
ATOM 844 O O . ASP A 1 107 ? -1.456 22.749 4.998 1.00 72.94 107 ASP A O 1
ATOM 848 N N . LEU A 1 108 ? -2.253 21.086 3.730 1.00 77.12 108 LEU A N 1
ATOM 849 C CA . LEU A 1 108 ? -3.108 21.930 2.900 1.00 77.12 108 LEU A CA 1
ATOM 850 C C . LEU A 1 108 ? -4.449 22.224 3.580 1.00 77.12 108 LEU A C 1
ATOM 852 O O . LEU A 1 108 ? -5.077 21.354 4.189 1.00 77.12 108 LEU A O 1
ATOM 856 N N . LEU A 1 109 ? -4.929 23.458 3.409 1.00 71.38 109 LEU A N 1
ATOM 857 C CA . LEU A 1 109 ? -6.285 23.837 3.792 1.00 71.38 109 LEU A CA 1
ATOM 858 C C . LEU A 1 109 ? -7.279 23.155 2.849 1.00 71.38 109 LEU A C 1
ATOM 860 O O . LEU A 1 109 ? -7.339 23.468 1.657 1.00 71.38 109 LEU A O 1
ATOM 864 N N . MET A 1 110 ? -8.086 22.244 3.394 1.00 69.06 110 MET A N 1
ATOM 865 C CA . MET A 1 110 ? -9.152 21.581 2.644 1.00 69.06 110 MET A CA 1
ATOM 866 C C . MET A 1 110 ? -10.148 22.631 2.146 1.00 69.06 110 MET A C 1
ATOM 868 O O . MET A 1 110 ? -10.979 23.136 2.896 1.00 69.06 110 MET A O 1
ATOM 872 N N . THR A 1 111 ? -10.045 22.974 0.865 1.00 66.62 111 THR A N 1
ATOM 873 C CA . THR A 1 111 ? -10.852 24.046 0.263 1.00 66.62 111 THR A CA 1
ATOM 874 C C . THR A 1 111 ? -12.280 23.571 -0.036 1.00 66.62 111 THR A C 1
ATOM 876 O O . THR A 1 111 ? -13.187 24.382 -0.213 1.00 66.62 111 THR A O 1
ATOM 879 N N . ARG A 1 112 ? -12.505 22.249 -0.073 1.00 73.38 112 ARG A N 1
ATOM 880 C CA . ARG A 1 112 ? -13.798 21.620 -0.367 1.00 73.38 112 ARG A CA 1
ATOM 881 C C . ARG A 1 112 ? -14.224 20.677 0.752 1.00 73.38 112 ARG A C 1
ATOM 883 O O . ARG A 1 112 ? -13.445 19.841 1.206 1.00 73.38 112 ARG A O 1
ATOM 890 N N . ALA A 1 113 ? -15.485 20.788 1.159 1.00 75.19 113 ALA A N 1
ATOM 891 C CA . ALA A 1 113 ? -16.139 19.782 1.980 1.00 75.19 113 ALA A CA 1
ATOM 892 C C . ALA A 1 113 ? -16.715 18.704 1.057 1.00 75.19 113 ALA A C 1
ATOM 894 O O . ALA A 1 113 ? -17.519 19.010 0.182 1.00 75.19 113 ALA A O 1
ATOM 895 N N . PHE A 1 114 ? -16.290 17.459 1.252 1.00 81.50 114 PHE A N 1
ATOM 896 C CA . PHE A 1 114 ? -16.822 16.311 0.521 1.00 81.50 114 PHE A CA 1
ATOM 897 C C . PHE A 1 114 ? -17.925 15.645 1.334 1.00 81.50 114 PHE A C 1
ATOM 899 O O . PHE A 1 114 ? -17.775 15.446 2.545 1.00 81.50 114 PHE A O 1
ATOM 906 N N . THR A 1 115 ? -19.005 15.263 0.664 1.00 87.19 115 THR A N 1
ATOM 907 C CA . THR A 1 115 ? -20.068 14.461 1.276 1.00 87.19 115 THR A CA 1
ATOM 908 C C . THR A 1 115 ? -19.574 13.036 1.581 1.00 87.19 115 THR A C 1
ATOM 910 O O . THR A 1 115 ? -18.596 12.572 0.981 1.00 87.19 115 THR A O 1
ATOM 913 N N . PRO A 1 116 ? -20.211 12.306 2.518 1.00 84.38 116 PRO A N 1
ATOM 914 C CA . PRO A 1 116 ? -19.848 10.916 2.805 1.00 84.38 116 PRO A CA 1
ATOM 915 C C . PRO A 1 116 ? -19.903 10.007 1.568 1.00 84.38 116 PRO A C 1
ATOM 917 O O . PRO A 1 116 ? -19.030 9.156 1.400 1.00 84.38 116 PRO A O 1
ATOM 920 N N . ASP A 1 117 ? -20.873 10.234 0.681 1.00 87.62 117 ASP A N 1
ATOM 921 C CA . ASP A 1 117 ? -21.060 9.445 -0.539 1.00 87.62 117 ASP A CA 1
ATOM 922 C C . ASP A 1 117 ? -19.959 9.724 -1.570 1.00 87.62 117 ASP A C 1
ATOM 924 O O . ASP A 1 117 ? -19.370 8.795 -2.125 1.00 87.62 117 ASP A O 1
ATOM 928 N N . GLU A 1 118 ? -19.597 10.994 -1.772 1.00 88.00 118 GLU A N 1
ATOM 929 C CA . GLU A 1 118 ? -18.460 11.365 -2.623 1.00 88.00 118 GLU A CA 1
ATOM 930 C C . GLU A 1 118 ? -17.156 10.755 -2.103 1.00 88.00 118 GLU A C 1
ATOM 932 O O . GLU A 1 118 ? -16.373 10.206 -2.878 1.00 88.00 118 GLU A O 1
ATOM 937 N N . ARG A 1 119 ? -16.940 10.770 -0.781 1.00 87.12 119 ARG A N 1
ATOM 938 C CA . ARG A 1 119 ? -15.777 10.117 -0.165 1.00 87.12 119 ARG A CA 1
ATOM 939 C C . ARG A 1 119 ? -15.772 8.610 -0.407 1.00 87.12 119 ARG A C 1
ATOM 941 O O . ARG A 1 119 ? -14.707 8.054 -0.654 1.00 87.12 119 ARG A O 1
ATOM 948 N N . ALA A 1 120 ? -16.920 7.938 -0.377 1.00 88.56 120 ALA A N 1
ATOM 949 C CA . ALA A 1 120 ? -16.984 6.510 -0.683 1.00 88.56 120 ALA A CA 1
ATOM 950 C C . ALA A 1 120 ? -16.570 6.221 -2.139 1.00 88.56 120 ALA A C 1
ATOM 952 O O . ALA A 1 120 ? -15.788 5.302 -2.394 1.00 88.56 120 ALA A O 1
ATOM 953 N N . VAL A 1 121 ? -17.014 7.050 -3.090 1.00 91.94 121 VAL A N 1
ATOM 954 C CA . VAL A 1 121 ? -16.617 6.941 -4.505 1.00 91.94 121 VAL A CA 1
ATOM 955 C C . VAL A 1 121 ? -15.120 7.205 -4.686 1.00 91.94 121 VAL A C 1
ATOM 957 O O . VAL A 1 121 ? -14.440 6.451 -5.386 1.00 91.94 121 VAL A O 1
ATOM 960 N N . MET A 1 122 ? -14.581 8.242 -4.039 1.00 90.94 122 MET A N 1
ATOM 961 C CA . MET A 1 122 ? -13.151 8.561 -4.105 1.00 90.94 122 MET A CA 1
ATOM 962 C C . MET A 1 122 ? -12.295 7.457 -3.475 1.00 90.94 122 MET A C 1
ATOM 964 O O . MET A 1 122 ? -11.289 7.067 -4.059 1.00 90.94 122 MET A O 1
ATOM 968 N N . GLN A 1 123 ? -12.722 6.881 -2.347 1.00 91.44 123 GLN A N 1
ATOM 969 C CA . GLN A 1 123 ? -12.058 5.729 -1.731 1.00 91.44 123 GLN A CA 1
ATOM 970 C C . GLN A 1 123 ? -11.982 4.547 -2.701 1.00 91.44 123 GLN A C 1
ATOM 972 O O . GLN A 1 123 ? -10.902 3.989 -2.894 1.00 91.44 123 GLN A O 1
ATOM 977 N N . ALA A 1 124 ? -13.101 4.177 -3.333 1.00 92.56 124 ALA A N 1
ATOM 978 C CA . ALA A 1 124 ? -13.123 3.084 -4.301 1.00 92.56 124 ALA A CA 1
ATOM 979 C C . ALA A 1 124 ? -12.172 3.355 -5.480 1.00 92.56 124 ALA A C 1
ATOM 98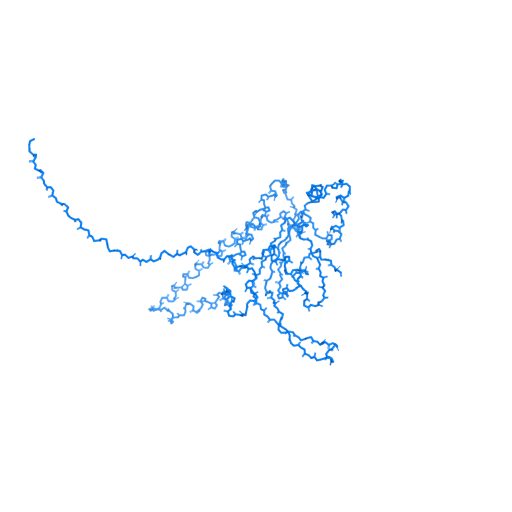1 O O . ALA A 1 124 ? -11.446 2.458 -5.910 1.00 92.56 124 ALA A O 1
ATOM 982 N N . ARG A 1 125 ? -12.116 4.607 -5.955 1.00 93.19 125 ARG A N 1
ATOM 983 C CA . ARG A 1 125 ? -11.201 5.023 -7.025 1.00 93.19 125 ARG A CA 1
ATOM 984 C C . ARG A 1 125 ? -9.730 4.925 -6.610 1.00 93.19 125 ARG A C 1
ATOM 986 O O . ARG A 1 125 ? -8.931 4.422 -7.393 1.00 93.19 125 ARG A O 1
ATOM 993 N N . VAL A 1 126 ? -9.375 5.333 -5.389 1.00 93.19 126 VAL A N 1
ATOM 994 C CA . VAL A 1 126 ? -8.007 5.193 -4.854 1.00 93.19 126 VAL A CA 1
ATOM 995 C C . VAL A 1 126 ? -7.610 3.719 -4.769 1.00 93.19 126 VAL A C 1
ATOM 997 O O . VAL A 1 126 ? -6.529 3.341 -5.215 1.00 93.19 126 VAL A O 1
ATOM 1000 N N . VAL A 1 127 ? -8.489 2.867 -4.236 1.00 92.94 127 VAL A N 1
ATOM 1001 C CA . VAL A 1 127 ? -8.246 1.422 -4.084 1.00 92.94 127 VAL A CA 1
ATOM 1002 C C . VAL A 1 127 ? -8.057 0.737 -5.444 1.00 92.94 127 VAL A C 1
ATOM 1004 O O . VAL A 1 127 ? -7.108 -0.034 -5.620 1.00 92.94 127 VAL A O 1
ATOM 1007 N N . ASP A 1 128 ? -8.908 1.040 -6.426 1.00 93.56 128 ASP A N 1
ATOM 1008 C CA . ASP A 1 128 ? -8.798 0.505 -7.788 1.00 93.56 128 ASP A CA 1
ATOM 1009 C C . ASP A 1 128 ? -7.551 1.041 -8.512 1.00 93.56 128 ASP A C 1
ATOM 1011 O O . ASP A 1 128 ? -6.768 0.265 -9.065 1.00 93.56 128 ASP A O 1
ATOM 1015 N N . GLY A 1 129 ? -7.290 2.350 -8.431 1.00 92.69 129 GLY A N 1
ATOM 1016 C CA . GLY A 1 129 ? -6.092 2.982 -8.989 1.00 92.69 129 GLY A CA 1
ATOM 1017 C C . GLY A 1 129 ? -4.804 2.356 -8.451 1.00 92.69 129 GLY A C 1
ATOM 1018 O O . GLY A 1 129 ? -3.939 1.936 -9.225 1.00 92.69 129 GLY A O 1
ATOM 1019 N N . MET A 1 130 ? -4.715 2.179 -7.130 1.00 92.75 130 MET A N 1
ATOM 1020 C CA . MET A 1 130 ? -3.591 1.502 -6.480 1.00 92.75 130 MET A CA 1
ATOM 1021 C C . MET A 1 130 ? -3.456 0.046 -6.918 1.00 92.75 130 MET A C 1
ATOM 1023 O O . MET A 1 130 ? -2.355 -0.400 -7.242 1.00 92.75 130 MET A O 1
ATOM 1027 N N . THR A 1 131 ? -4.563 -0.696 -6.982 1.00 92.88 131 THR A N 1
ATOM 1028 C CA . THR A 1 131 ? -4.564 -2.099 -7.422 1.00 92.88 131 THR A CA 1
ATOM 1029 C C . THR A 1 131 ? -4.030 -2.231 -8.847 1.00 92.88 131 THR A C 1
ATOM 1031 O O . THR A 1 131 ? -3.188 -3.092 -9.119 1.00 92.88 131 THR A O 1
ATOM 1034 N N . ARG A 1 132 ? -4.453 -1.346 -9.756 1.00 91.75 132 ARG A N 1
ATOM 1035 C CA . ARG A 1 132 ? -3.980 -1.312 -11.146 1.00 91.75 132 ARG A CA 1
ATOM 1036 C C . ARG A 1 132 ? -2.485 -1.017 -11.226 1.00 91.75 132 ARG A C 1
ATOM 1038 O O . ARG A 1 132 ? -1.768 -1.759 -11.898 1.00 91.75 132 ARG A O 1
ATOM 1045 N N . ILE A 1 133 ? -2.001 0.009 -10.521 1.00 91.25 133 ILE A N 1
ATOM 1046 C CA . ILE A 1 133 ? -0.578 0.387 -10.518 1.00 91.25 133 ILE A CA 1
ATOM 1047 C C . ILE A 1 133 ? 0.285 -0.743 -9.949 1.00 91.25 133 ILE A C 1
ATOM 1049 O O . ILE A 1 133 ? 1.296 -1.108 -10.551 1.00 91.25 133 ILE A O 1
ATOM 1053 N N . LEU A 1 134 ? -0.116 -1.345 -8.827 1.00 90.50 134 LEU A N 1
ATOM 1054 C CA . LEU A 1 134 ? 0.623 -2.442 -8.196 1.00 90.50 134 LEU A CA 1
ATOM 1055 C C . LEU A 1 134 ? 0.676 -3.679 -9.096 1.00 90.50 134 LEU A C 1
ATOM 1057 O O . LEU A 1 134 ? 1.747 -4.264 -9.273 1.00 90.50 134 LEU A O 1
ATOM 1061 N N . THR A 1 135 ? -0.441 -4.024 -9.736 1.00 89.44 135 THR A N 1
ATOM 1062 C CA . THR A 1 135 ? -0.505 -5.139 -10.692 1.00 89.44 135 THR A CA 1
ATOM 1063 C C . THR A 1 135 ? 0.417 -4.891 -11.889 1.00 89.44 135 THR A C 1
ATOM 1065 O O . THR A 1 135 ? 1.205 -5.763 -12.257 1.00 89.44 135 THR A O 1
ATOM 1068 N N . GLN A 1 136 ? 0.405 -3.680 -12.460 1.00 87.50 136 GLN A N 1
ATOM 1069 C CA . GLN A 1 136 ? 1.318 -3.293 -13.546 1.00 87.50 136 GLN A CA 1
ATOM 1070 C C . GLN A 1 136 ? 2.788 -3.281 -13.106 1.00 87.50 136 GLN A C 1
ATOM 1072 O O . GLN A 1 136 ? 3.680 -3.606 -13.890 1.00 87.50 136 GLN A O 1
ATOM 1077 N N . ALA A 1 137 ? 3.054 -2.955 -11.841 1.00 86.19 137 ALA A N 1
ATOM 1078 C CA . ALA A 1 137 ? 4.383 -2.976 -11.241 1.00 86.19 137 ALA A CA 1
ATOM 1079 C C . ALA A 1 137 ? 4.868 -4.390 -10.848 1.00 86.19 137 ALA A C 1
ATOM 1081 O O . ALA A 1 137 ? 5.920 -4.515 -10.209 1.00 86.19 137 ALA A O 1
ATOM 1082 N N . ASN A 1 138 ? 4.151 -5.444 -11.261 1.00 86.75 138 ASN A N 1
ATOM 1083 C CA . ASN A 1 138 ? 4.427 -6.852 -10.965 1.00 86.75 138 ASN A CA 1
ATOM 1084 C C . ASN A 1 138 ? 4.381 -7.196 -9.469 1.00 86.75 138 ASN A C 1
ATOM 1086 O O . ASN A 1 138 ? 5.154 -8.035 -9.000 1.00 86.75 138 ASN A O 1
ATOM 1090 N N . TYR A 1 139 ? 3.509 -6.537 -8.711 1.00 88.31 139 TYR A N 1
ATOM 1091 C CA . TYR A 1 139 ? 3.162 -7.006 -7.378 1.00 88.31 139 TYR A CA 1
ATOM 1092 C C . TYR A 1 139 ? 2.090 -8.090 -7.462 1.00 88.31 139 TYR A C 1
ATOM 1094 O O . TYR A 1 139 ? 1.204 -8.046 -8.314 1.00 88.31 139 TYR A O 1
ATOM 1102 N N . VAL A 1 140 ? 2.165 -9.044 -6.542 1.00 86.38 140 VAL A N 1
ATOM 1103 C CA . VAL A 1 140 ? 1.174 -10.105 -6.367 1.00 86.38 140 VAL A CA 1
ATOM 1104 C C . VAL A 1 140 ? 0.360 -9.783 -5.121 1.00 86.38 140 VAL A C 1
ATOM 1106 O O . VAL A 1 140 ? 0.926 -9.468 -4.071 1.00 86.38 140 VAL A O 1
ATOM 1109 N N . ARG A 1 141 ? -0.967 -9.820 -5.255 1.00 88.50 141 ARG A N 1
ATOM 1110 C CA . ARG A 1 141 ? -1.899 -9.634 -4.141 1.00 88.50 141 ARG A CA 1
ATOM 1111 C C . ARG A 1 141 ? -1.851 -10.852 -3.218 1.00 88.50 141 ARG A C 1
ATOM 1113 O O . ARG A 1 141 ? -1.830 -11.978 -3.704 1.00 88.50 141 ARG A O 1
ATOM 1120 N N . ILE A 1 142 ? -1.867 -10.614 -1.911 1.00 85.19 142 ILE A N 1
ATOM 1121 C CA . ILE A 1 142 ? -2.069 -11.647 -0.889 1.00 85.19 142 ILE A CA 1
ATOM 1122 C C . ILE A 1 142 ? -3.546 -11.615 -0.492 1.00 85.19 142 ILE A C 1
ATOM 1124 O O . ILE A 1 142 ? -4.090 -10.538 -0.228 1.00 85.19 142 ILE A O 1
ATOM 1128 N N . ASP A 1 143 ? -4.201 -12.774 -0.506 1.00 81.44 143 ASP A N 1
ATOM 1129 C CA . ASP A 1 143 ? -5.595 -12.900 -0.080 1.00 81.44 143 ASP A CA 1
ATOM 1130 C C . ASP A 1 143 ? -5.708 -12.804 1.451 1.00 81.44 143 ASP A C 1
ATOM 1132 O O . ASP A 1 143 ? -4.764 -13.100 2.179 1.00 81.44 143 ASP A O 1
ATOM 1136 N N . HIS A 1 144 ? -6.871 -12.404 1.953 1.00 76.31 144 HIS A N 1
ATOM 1137 C CA . HIS A 1 144 ? -7.147 -12.325 3.383 1.00 76.31 144 HIS A CA 1
ATOM 1138 C C . HIS A 1 144 ? -7.012 -13.684 4.080 1.00 76.31 144 HIS A C 1
ATOM 1140 O O . HIS A 1 144 ? -6.406 -13.767 5.145 1.00 76.31 144 HIS A O 1
ATOM 1146 N N . ASN A 1 145 ? -7.495 -14.754 3.440 1.00 74.69 145 ASN A N 1
ATOM 1147 C CA . ASN A 1 145 ? -7.381 -16.112 3.981 1.00 74.69 145 ASN A CA 1
ATOM 1148 C C . ASN A 1 145 ? -5.912 -16.542 4.112 1.00 74.69 145 ASN A C 1
ATOM 1150 O O . ASN A 1 145 ? -5.534 -17.204 5.079 1.00 74.69 145 ASN A O 1
ATOM 1154 N N . ASP A 1 146 ? -5.075 -16.132 3.155 1.00 72.12 146 ASP A N 1
ATOM 1155 C CA . ASP A 1 146 ? -3.640 -16.411 3.184 1.00 72.12 146 ASP A CA 1
ATOM 1156 C C . ASP A 1 146 ? -2.963 -15.630 4.319 1.00 72.12 146 ASP A C 1
ATOM 1158 O O . ASP A 1 146 ? -2.073 -16.163 4.980 1.00 72.12 146 ASP A O 1
ATOM 1162 N N . VAL A 1 147 ? -3.397 -14.389 4.585 1.00 74.56 147 VAL A N 1
ATOM 1163 C CA . VAL A 1 147 ? -2.900 -13.596 5.719 1.00 74.56 147 VAL A CA 1
ATOM 1164 C C . VAL A 1 147 ? -3.190 -14.309 7.034 1.00 74.56 147 VAL A C 1
ATOM 1166 O O . VAL A 1 147 ? -2.251 -14.550 7.780 1.00 74.56 147 VAL A O 1
ATOM 1169 N N . GLU A 1 148 ? -4.430 -14.712 7.310 1.00 71.50 148 GLU A N 1
ATOM 1170 C CA . GLU A 1 148 ? -4.775 -15.394 8.570 1.00 71.50 148 GLU A CA 1
ATOM 1171 C C . GLU A 1 148 ? -3.958 -16.675 8.793 1.00 71.50 148 GLU A C 1
ATOM 1173 O O . GLU A 1 148 ? -3.488 -16.943 9.902 1.00 71.50 148 GLU A O 1
ATOM 1178 N N . GLN A 1 149 ? -3.713 -17.446 7.731 1.00 69.38 149 GLN A N 1
ATOM 1179 C CA . GLN A 1 149 ? -2.860 -18.634 7.799 1.00 69.38 149 GLN A CA 1
ATOM 1180 C C . GLN A 1 149 ? -1.386 -18.304 8.056 1.00 69.38 149 GLN A C 1
ATOM 1182 O O . GLN A 1 149 ? -0.697 -19.078 8.721 1.00 69.38 149 GLN A O 1
ATOM 1187 N N . ILE A 1 150 ? -0.890 -17.184 7.522 1.00 68.38 150 ILE A N 1
ATOM 1188 C CA . ILE A 1 150 ? 0.468 -16.694 7.784 1.00 68.38 150 ILE A CA 1
ATOM 1189 C C . ILE A 1 150 ? 0.591 -16.230 9.239 1.00 68.38 150 ILE A C 1
ATOM 1191 O O . ILE A 1 150 ? 1.567 -16.599 9.883 1.00 68.38 150 ILE A O 1
ATOM 1195 N N . LEU A 1 151 ? -0.398 -15.486 9.743 1.00 67.12 151 LEU A N 1
ATOM 1196 C CA . LEU A 1 151 ? -0.460 -15.004 11.127 1.00 67.12 151 LEU A CA 1
ATOM 1197 C C . LEU A 1 151 ? -0.508 -16.177 12.130 1.00 67.12 151 LEU A C 1
ATOM 1199 O O . LEU A 1 151 ? 0.162 -16.175 13.148 1.00 67.12 151 LEU A O 1
ATOM 1203 N N . THR A 1 152 ? -1.234 -17.253 11.810 1.00 64.50 152 THR A N 1
ATOM 1204 C CA . THR A 1 152 ? -1.382 -18.409 12.721 1.00 64.50 152 THR A CA 1
ATOM 1205 C C . THR A 1 152 ? -0.112 -19.274 12.839 1.00 64.50 152 THR A C 1
ATOM 1207 O O . THR A 1 152 ? -0.023 -20.138 13.713 1.00 64.50 152 THR A O 1
ATOM 1210 N N . ARG A 1 153 ? 0.872 -19.117 11.944 1.00 63.47 153 ARG A N 1
ATOM 1211 C CA . ARG A 1 153 ? 2.106 -19.917 11.967 1.00 63.47 153 ARG A CA 1
ATOM 1212 C C . ARG A 1 153 ? 3.139 -19.282 12.892 1.00 63.47 153 ARG A C 1
ATOM 1214 O O . ARG A 1 153 ? 3.401 -18.094 12.788 1.00 63.47 153 ARG A O 1
ATOM 1221 N N . GLU A 1 154 ? 3.772 -20.111 13.728 1.00 56.66 154 GLU A N 1
ATOM 1222 C CA . GLU A 1 154 ? 4.790 -19.688 14.699 1.00 56.66 154 GLU A CA 1
ATOM 1223 C C . GLU A 1 154 ? 5.798 -18.695 14.099 1.00 56.66 154 GLU A C 1
ATOM 1225 O O . GLU A 1 154 ? 6.433 -18.965 13.070 1.00 56.66 154 GLU A O 1
ATOM 1230 N N . SER A 1 155 ? 5.967 -17.547 14.761 1.00 61.03 155 SER A N 1
ATOM 1231 C CA . SER A 1 155 ? 6.918 -16.538 14.311 1.00 61.03 155 SER A CA 1
ATOM 1232 C C . SER A 1 155 ? 8.356 -17.059 14.399 1.00 61.03 155 SER A C 1
ATOM 1234 O O . SER A 1 155 ? 8.736 -17.772 15.334 1.00 61.03 155 SER A O 1
ATOM 1236 N N . ALA A 1 156 ? 9.212 -16.668 13.449 1.00 57.56 156 ALA A N 1
ATOM 1237 C CA . ALA A 1 156 ? 10.611 -17.106 13.431 1.00 57.56 156 ALA A CA 1
ATOM 1238 C C . ALA A 1 156 ? 11.373 -16.685 14.705 1.00 57.56 156 ALA A C 1
ATOM 1240 O O . ALA A 1 156 ? 12.332 -17.347 15.121 1.00 57.56 156 ALA A O 1
ATOM 1241 N N . TYR A 1 157 ? 10.923 -15.600 15.340 1.00 61.56 157 TYR A N 1
ATOM 1242 C CA . TYR A 1 157 ? 11.502 -15.041 16.557 1.00 61.56 157 TYR A CA 1
ATOM 1243 C C . TYR A 1 157 ? 10.806 -15.495 17.851 1.00 61.56 157 TYR A C 1
ATOM 1245 O O . TYR A 1 157 ? 11.320 -15.210 18.932 1.00 61.56 157 TYR A O 1
ATOM 1253 N N . GLY A 1 158 ? 9.715 -16.265 17.769 1.00 58.62 158 GLY A N 1
ATOM 1254 C CA . GLY A 1 158 ? 9.021 -16.836 18.927 1.00 58.62 158 GLY A CA 1
ATOM 1255 C C . GLY A 1 158 ? 8.137 -15.857 19.710 1.00 58.62 158 GLY A C 1
ATOM 1256 O O . GLY A 1 158 ? 7.840 -16.131 20.869 1.00 58.62 158 GLY A O 1
ATOM 1257 N N . LEU A 1 159 ? 7.742 -14.729 19.111 1.00 62.72 159 LEU A N 1
ATOM 1258 C CA . LEU A 1 159 ? 6.621 -13.905 19.580 1.00 62.72 159 LEU A CA 1
ATOM 1259 C C . LEU A 1 159 ? 5.338 -14.310 18.839 1.00 62.72 159 LEU A C 1
ATOM 1261 O O . LEU A 1 159 ? 5.272 -14.116 17.630 1.00 62.72 159 LEU A O 1
ATOM 1265 N N . ASP A 1 160 ? 4.341 -14.845 19.539 1.00 63.97 160 ASP A N 1
ATOM 1266 C CA . ASP A 1 160 ? 2.998 -15.061 18.976 1.00 63.97 160 ASP A CA 1
ATOM 1267 C C . ASP A 1 160 ? 2.249 -13.719 19.050 1.00 63.97 160 ASP A C 1
ATOM 1269 O O . ASP A 1 160 ? 1.940 -13.237 20.150 1.00 63.97 160 ASP A O 1
ATOM 1273 N N . LEU A 1 161 ? 2.063 -13.044 17.913 1.00 70.94 161 LEU A N 1
ATOM 1274 C CA . LEU A 1 161 ? 1.278 -11.816 17.846 1.00 70.94 161 LEU A CA 1
ATOM 1275 C C . LEU A 1 161 ? -0.108 -12.162 17.297 1.00 70.94 161 LEU A C 1
ATOM 1277 O O . LEU A 1 161 ? -0.329 -13.154 16.621 1.00 70.94 161 LEU A O 1
ATOM 1281 N N . GLN A 1 162 ? -1.096 -11.345 17.632 1.00 72.44 162 GLN A N 1
ATOM 1282 C CA . GLN A 1 162 ? -2.429 -11.476 17.066 1.00 72.44 162 GLN A CA 1
ATOM 1283 C C . GLN A 1 162 ? -2.855 -10.142 16.470 1.00 72.44 162 GLN A C 1
ATOM 1285 O O . GLN A 1 162 ? -2.748 -9.093 17.115 1.00 72.44 162 GLN A O 1
ATOM 1290 N N . VAL A 1 163 ? -3.363 -10.196 15.239 1.00 77.44 163 VAL A N 1
ATOM 1291 C CA . VAL A 1 163 ? -3.905 -9.049 14.507 1.00 77.44 163 VAL A CA 1
ATOM 1292 C C . VAL A 1 163 ? -5.386 -9.291 14.244 1.00 77.44 163 VAL A C 1
ATOM 1294 O O . VAL A 1 163 ? -5.759 -10.302 13.656 1.00 77.44 163 VAL A O 1
ATOM 1297 N N . ASP A 1 164 ? -6.243 -8.353 14.653 1.00 79.50 164 ASP A N 1
ATOM 1298 C CA . ASP A 1 164 ? -7.666 -8.399 14.305 1.00 79.50 164 ASP A CA 1
ATOM 1299 C C . ASP A 1 164 ? -7.912 -7.639 12.999 1.00 79.50 164 ASP A C 1
ATOM 1301 O O . ASP A 1 164 ? -7.954 -6.406 12.970 1.00 79.50 164 ASP A O 1
ATOM 1305 N N . LEU A 1 165 ? -8.070 -8.369 11.896 1.00 81.56 165 LEU A N 1
ATOM 1306 C CA . LEU A 1 165 ? -8.292 -7.751 10.592 1.00 81.56 165 LEU A CA 1
ATOM 1307 C C . LEU A 1 165 ? -9.702 -7.148 10.451 1.00 81.56 165 LEU A C 1
ATOM 1309 O O . LEU A 1 165 ? -9.920 -6.300 9.588 1.00 81.56 165 LEU A O 1
ATOM 1313 N N . ASN A 1 166 ? -10.647 -7.501 11.332 1.00 83.94 166 ASN A N 1
ATOM 1314 C CA . ASN A 1 166 ? -12.033 -7.028 11.258 1.00 83.94 166 ASN A CA 1
ATOM 1315 C C . ASN A 1 166 ? -12.199 -5.533 11.559 1.00 83.94 166 ASN A C 1
ATOM 1317 O O . ASN A 1 166 ? -13.257 -4.959 11.274 1.00 83.94 166 ASN A O 1
ATOM 1321 N N . VAL A 1 167 ? -11.179 -4.920 12.163 1.00 83.88 167 VAL A N 1
ATOM 1322 C CA . VAL A 1 167 ? -11.140 -3.494 12.511 1.00 83.88 167 VAL A CA 1
ATOM 1323 C C . VAL A 1 167 ? -10.958 -2.618 11.264 1.00 83.88 167 VAL A C 1
ATOM 1325 O O . VAL A 1 167 ? -11.358 -1.449 11.249 1.00 83.88 167 VAL A O 1
ATOM 1328 N N . PHE A 1 168 ? -10.384 -3.176 10.199 1.00 87.38 168 PHE A N 1
ATOM 1329 C CA . PHE A 1 168 ? -10.114 -2.463 8.959 1.00 87.38 168 PHE A CA 1
ATOM 1330 C C . PHE A 1 168 ? -11.290 -2.569 7.986 1.00 87.38 168 PHE A C 1
ATOM 1332 O O . PHE A 1 168 ? -11.930 -3.609 7.861 1.00 87.38 168 PHE A O 1
ATOM 1339 N N . GLU A 1 169 ? -11.598 -1.462 7.317 1.00 87.50 169 GLU A N 1
ATOM 1340 C CA . GLU A 1 169 ? -12.594 -1.406 6.247 1.00 87.50 169 GLU A CA 1
ATOM 1341 C C . GLU A 1 169 ? -12.003 -1.928 4.944 1.00 87.50 169 GLU A C 1
ATOM 1343 O O . GLU A 1 169 ? -12.617 -2.742 4.269 1.00 87.50 169 GLU A O 1
ATOM 1348 N N . GLU A 1 170 ? -10.787 -1.482 4.640 1.00 87.56 170 GLU A N 1
ATOM 1349 C CA . GLU A 1 170 ? -10.017 -1.904 3.479 1.00 87.56 170 GLU A CA 1
ATOM 1350 C C . GLU A 1 170 ? -8.641 -2.348 3.955 1.00 87.56 170 GLU A C 1
ATOM 1352 O O . GLU A 1 170 ? -7.997 -1.634 4.731 1.00 87.56 170 GLU A O 1
ATOM 1357 N N . VAL A 1 171 ? -8.184 -3.504 3.476 1.00 89.94 171 VAL A N 1
ATOM 1358 C CA . VAL A 1 171 ? -6.809 -3.987 3.647 1.00 89.94 171 VAL A CA 1
ATOM 1359 C C . VAL A 1 171 ? -6.344 -4.557 2.321 1.00 89.94 171 VAL A C 1
ATOM 1361 O O . VAL A 1 171 ? -6.878 -5.547 1.823 1.00 89.94 171 VAL A O 1
ATOM 1364 N N . LEU A 1 172 ? -5.318 -3.939 1.755 1.00 90.81 172 LEU A N 1
ATOM 1365 C CA . LEU A 1 172 ? -4.639 -4.416 0.566 1.00 90.81 172 LEU A CA 1
ATOM 1366 C C . LEU A 1 172 ? -3.199 -4.750 0.914 1.00 90.81 172 LEU A C 1
ATOM 1368 O O . LEU A 1 172 ? -2.429 -3.888 1.337 1.00 90.81 172 LEU A O 1
ATOM 1372 N N . LEU A 1 173 ? -2.836 -6.003 0.675 1.00 90.62 173 LEU A N 1
ATOM 1373 C CA . LEU A 1 173 ? -1.495 -6.504 0.888 1.00 90.62 173 LEU A CA 1
ATOM 1374 C C . LEU A 1 173 ? -0.938 -7.036 -0.429 1.00 90.62 173 LEU A C 1
ATOM 1376 O O . LEU A 1 173 ? -1.546 -7.874 -1.094 1.00 90.62 173 LEU A O 1
ATOM 1380 N N . PHE A 1 174 ? 0.225 -6.527 -0.809 1.00 90.62 174 PHE A N 1
ATOM 1381 C CA . PHE A 1 174 ? 0.881 -6.849 -2.066 1.00 90.62 174 PHE A CA 1
ATOM 1382 C C . PHE A 1 174 ? 2.361 -7.102 -1.824 1.00 90.62 174 PHE A C 1
ATOM 1384 O O . PHE A 1 174 ? 3.020 -6.313 -1.153 1.00 90.62 174 PHE A O 1
ATOM 1391 N N . TYR A 1 175 ? 2.927 -8.147 -2.416 1.00 87.81 175 TYR A N 1
ATOM 1392 C CA . TYR A 1 175 ? 4.364 -8.400 -2.342 1.00 87.81 175 TYR A CA 1
ATOM 1393 C C . TYR A 1 175 ? 5.006 -8.433 -3.724 1.00 87.81 175 TYR A C 1
ATOM 1395 O O . TYR A 1 175 ? 4.367 -8.716 -4.737 1.00 87.81 175 TYR A O 1
ATOM 1403 N N . ARG A 1 176 ? 6.303 -8.141 -3.760 1.00 86.06 176 ARG A N 1
ATOM 1404 C CA . ARG A 1 176 ? 7.142 -8.271 -4.947 1.00 86.06 176 ARG A CA 1
ATOM 1405 C C . ARG A 1 176 ? 8.514 -8.788 -4.545 1.00 86.06 176 ARG A C 1
ATOM 1407 O O . ARG A 1 176 ? 9.216 -8.146 -3.761 1.00 86.06 176 ARG A O 1
ATOM 1414 N N . GLY A 1 177 ? 8.885 -9.915 -5.140 1.00 80.06 177 GLY A N 1
ATOM 1415 C CA . GLY A 1 177 ? 10.131 -10.618 -4.867 1.00 80.06 177 GLY A CA 1
ATOM 1416 C C . GLY A 1 177 ? 10.061 -11.455 -3.592 1.00 80.06 177 GLY A C 1
ATOM 1417 O O . GLY A 1 177 ? 9.590 -11.009 -2.541 1.00 80.06 177 GLY A O 1
ATOM 1418 N N . ALA A 1 178 ? 10.552 -12.685 -3.695 1.00 74.38 178 ALA A N 1
ATOM 1419 C CA . ALA A 1 178 ? 10.670 -13.623 -2.590 1.00 74.38 178 ALA A CA 1
ATOM 1420 C C . ALA A 1 178 ? 12.135 -14.032 -2.456 1.00 74.38 178 ALA A C 1
ATOM 1422 O O . ALA A 1 178 ? 12.730 -14.536 -3.405 1.00 74.38 178 ALA A O 1
ATOM 1423 N N . SER A 1 179 ? 12.714 -13.824 -1.279 1.00 72.75 179 SER A N 1
ATOM 1424 C CA . SER A 1 179 ? 14.078 -14.257 -0.973 1.00 72.75 179 SER A CA 1
ATOM 1425 C C . SER A 1 179 ? 14.070 -15.180 0.235 1.00 72.75 179 SER A C 1
ATOM 1427 O O . SER A 1 179 ? 13.118 -15.172 1.008 1.00 72.75 179 SER A O 1
ATOM 1429 N N . SER A 1 180 ? 15.119 -15.968 0.414 1.00 77.44 180 SER A N 1
ATOM 1430 C CA . SER A 1 180 ? 15.386 -16.690 1.657 1.00 77.44 180 SER A CA 1
ATOM 1431 C C . SER A 1 180 ? 16.683 -16.161 2.250 1.00 77.44 180 SER A C 1
ATOM 1433 O O . SER A 1 180 ? 17.691 -16.040 1.552 1.00 77.44 180 SER A O 1
ATOM 1435 N N . LYS A 1 181 ? 16.664 -15.819 3.536 1.00 76.62 181 LYS A N 1
ATOM 1436 C CA . LYS A 1 181 ? 17.860 -15.432 4.283 1.00 76.62 181 LYS A CA 1
ATOM 1437 C C . LYS A 1 181 ? 18.234 -16.570 5.219 1.00 76.62 181 LYS A C 1
ATOM 1439 O O . LYS A 1 181 ? 17.420 -16.966 6.046 1.00 76.62 181 LYS A O 1
ATOM 1444 N N . ARG A 1 182 ? 19.475 -17.045 5.112 1.00 77.75 182 ARG A N 1
ATOM 1445 C CA . ARG A 1 182 ? 20.066 -17.945 6.106 1.00 77.75 182 ARG A CA 1
ATOM 1446 C C . ARG A 1 182 ? 20.354 -17.148 7.361 1.00 77.75 182 ARG A C 1
ATOM 1448 O O . ARG A 1 182 ? 21.142 -16.202 7.315 1.00 77.75 182 ARG A O 1
ATOM 1455 N N . ASP A 1 183 ? 19.731 -17.530 8.459 1.00 74.88 183 ASP A N 1
ATOM 1456 C CA . ASP A 1 183 ? 20.080 -17.035 9.782 1.00 74.88 183 ASP A CA 1
ATOM 1457 C C . ASP A 1 183 ? 20.573 -18.198 10.651 1.00 74.88 183 ASP A C 1
ATOM 1459 O O . ASP A 1 183 ? 20.369 -19.373 10.335 1.00 74.88 183 ASP A O 1
ATOM 1463 N N . SER A 1 184 ? 21.295 -17.884 11.724 1.00 73.81 184 SER A N 1
ATOM 1464 C CA . SER A 1 184 ? 21.829 -18.884 12.645 1.00 73.81 184 SER A CA 1
ATOM 1465 C C . SER A 1 184 ? 21.326 -18.623 14.054 1.00 73.81 184 SER A C 1
ATOM 1467 O O . SER A 1 184 ? 21.605 -17.574 14.635 1.00 73.81 184 SER A O 1
ATOM 1469 N N . ARG A 1 185 ? 20.624 -19.595 14.639 1.00 72.50 185 ARG A N 1
ATOM 1470 C CA . ARG A 1 185 ? 20.183 -19.524 16.036 1.00 72.50 185 ARG A CA 1
ATOM 1471 C C . ARG A 1 185 ? 21.045 -20.447 16.887 1.00 72.50 185 ARG A C 1
ATOM 1473 O O . ARG A 1 185 ? 21.365 -21.566 16.487 1.00 72.50 185 ARG A O 1
ATOM 1480 N N . ARG A 1 186 ? 21.423 -19.977 18.079 1.00 72.19 186 ARG A N 1
ATOM 1481 C CA . ARG A 1 186 ? 22.027 -20.821 19.118 1.00 72.19 186 ARG A CA 1
ATOM 1482 C C . ARG A 1 186 ? 20.916 -21.321 20.027 1.00 72.19 186 ARG A C 1
ATOM 1484 O O . ARG A 1 186 ? 20.212 -20.517 20.635 1.00 72.19 186 ARG A O 1
ATOM 1491 N N . ARG A 1 187 ? 20.747 -22.638 20.115 1.00 67.94 187 ARG A N 1
ATOM 1492 C CA . ARG A 1 187 ? 19.790 -23.253 21.042 1.00 67.94 187 ARG A CA 1
ATOM 1493 C C . ARG A 1 187 ? 20.514 -23.636 22.326 1.00 67.94 187 ARG A C 1
ATOM 1495 O O . ARG A 1 187 ? 21.404 -24.481 22.298 1.00 67.94 187 ARG A O 1
ATOM 1502 N N . TRP A 1 188 ? 20.109 -23.048 23.452 1.00 64.88 188 TRP A N 1
ATOM 1503 C CA . TRP A 1 188 ? 20.650 -23.407 24.770 1.00 64.88 188 TRP A CA 1
ATOM 1504 C C . TRP A 1 188 ? 20.423 -24.900 25.078 1.00 64.88 188 TRP A C 1
ATOM 1506 O O . TRP A 1 188 ? 21.316 -25.563 25.591 1.00 64.88 188 TRP A O 1
ATOM 1516 N N . GLN A 1 189 ? 19.292 -25.456 24.626 1.00 74.31 189 GLN A N 1
ATOM 1517 C CA . GLN A 1 189 ? 18.932 -26.872 24.764 1.00 74.31 189 GLN A CA 1
ATOM 1518 C C . GLN A 1 189 ? 19.837 -27.837 23.967 1.00 74.31 189 GLN A C 1
ATOM 1520 O O . GLN A 1 189 ? 19.897 -29.019 24.281 1.00 74.31 189 GLN A O 1
ATOM 1525 N N . LYS A 1 190 ? 20.569 -27.347 22.955 1.00 71.50 190 LYS A N 1
ATOM 1526 C CA . LYS A 1 190 ? 21.559 -28.116 22.176 1.00 71.50 190 LYS A CA 1
ATOM 1527 C C . LYS A 1 190 ? 22.995 -27.668 22.504 1.00 71.50 190 LYS A C 1
ATOM 1529 O O . LYS A 1 190 ? 23.805 -27.532 21.596 1.00 71.50 190 LYS A O 1
ATOM 1534 N N . PHE A 1 191 ? 23.311 -27.351 23.763 1.00 71.81 191 PHE A N 1
ATOM 1535 C CA . PHE A 1 191 ? 24.652 -26.889 24.177 1.00 71.81 191 PHE A CA 1
ATOM 1536 C C . PHE A 1 191 ? 25.193 -25.691 23.366 1.00 71.81 191 PHE A C 1
ATOM 1538 O O . PHE A 1 191 ? 26.374 -25.634 23.035 1.00 71.81 191 PHE A O 1
ATOM 1545 N N . TYR A 1 192 ? 24.339 -24.723 23.014 1.00 72.62 192 TYR A N 1
ATOM 1546 C CA . TYR A 1 192 ? 24.707 -23.550 22.201 1.00 72.62 192 TYR A CA 1
ATOM 1547 C C . TYR A 1 192 ? 25.207 -23.857 20.775 1.00 72.62 192 TYR A C 1
ATOM 1549 O O . TYR A 1 192 ? 25.789 -22.974 20.132 1.00 72.62 192 TYR A O 1
ATOM 1557 N N . LEU A 1 193 ? 24.942 -25.055 20.240 1.00 75.62 193 LEU A N 1
ATOM 1558 C CA . LEU A 1 193 ? 25.269 -25.392 18.854 1.00 75.62 193 LEU A CA 1
ATOM 1559 C C . LEU A 1 193 ? 24.561 -24.430 17.882 1.00 75.62 193 LEU A C 1
ATOM 1561 O O . LEU A 1 193 ? 23.399 -24.060 18.084 1.00 75.62 193 LEU A O 1
ATOM 1565 N N . ARG A 1 194 ? 25.278 -24.004 16.835 1.00 76.19 194 ARG A N 1
ATOM 1566 C CA . ARG A 1 194 ? 24.739 -23.129 15.785 1.00 76.19 194 ARG A CA 1
ATOM 1567 C C . ARG A 1 194 ? 23.945 -23.967 14.792 1.00 76.19 194 ARG A C 1
ATOM 1569 O O . ARG A 1 194 ? 24.506 -24.850 14.153 1.00 76.19 194 ARG A O 1
ATOM 1576 N N . GLU A 1 195 ? 22.666 -23.659 14.641 1.00 76.00 195 GLU A N 1
ATOM 1577 C CA . GLU A 1 195 ? 21.789 -24.274 13.645 1.00 76.00 195 GLU A CA 1
ATOM 1578 C C . GLU A 1 195 ? 21.438 -23.220 12.595 1.00 76.00 195 GLU A C 1
ATOM 1580 O O . GLU A 1 195 ? 21.025 -22.111 12.947 1.00 76.00 195 GLU A O 1
ATOM 1585 N N . GLN A 1 196 ? 21.673 -23.539 11.320 1.00 76.94 196 GLN A N 1
ATOM 1586 C CA . GLN A 1 196 ? 21.300 -22.674 10.202 1.00 76.94 196 GLN A CA 1
ATOM 1587 C C . GLN A 1 196 ? 19.843 -22.949 9.838 1.00 76.94 196 GLN A C 1
ATOM 1589 O O . GLN A 1 196 ? 19.455 -24.108 9.703 1.00 76.94 196 GLN A O 1
ATOM 1594 N N . PHE A 1 197 ? 19.050 -21.897 9.681 1.00 75.81 197 PHE A N 1
ATOM 1595 C CA . PHE A 1 197 ? 17.672 -21.993 9.218 1.00 75.81 197 PHE A CA 1
ATOM 1596 C C . PHE A 1 197 ? 17.405 -20.931 8.152 1.00 75.81 197 PHE A C 1
ATOM 1598 O O . PHE A 1 197 ? 17.926 -19.815 8.218 1.00 75.81 197 PHE A O 1
ATOM 1605 N N . ASP A 1 198 ? 16.618 -21.301 7.145 1.00 74.69 198 ASP A N 1
ATOM 1606 C CA . ASP A 1 198 ? 16.229 -20.411 6.056 1.00 74.69 198 ASP A CA 1
ATOM 1607 C C . ASP A 1 198 ? 14.929 -19.689 6.413 1.00 74.69 198 ASP A C 1
ATOM 1609 O O . ASP A 1 198 ? 13.875 -20.307 6.561 1.00 74.69 198 ASP A O 1
ATOM 1613 N N . ILE A 1 199 ? 14.998 -18.364 6.528 1.00 78.50 199 ILE A N 1
ATOM 1614 C CA . ILE A 1 199 ? 13.837 -17.506 6.760 1.00 78.50 199 ILE A CA 1
ATOM 1615 C C . ILE A 1 199 ? 13.343 -16.987 5.408 1.00 78.50 199 ILE A C 1
ATOM 1617 O O . ILE A 1 199 ? 14.081 -16.256 4.733 1.00 78.50 199 ILE A O 1
ATOM 1621 N N . PRO A 1 200 ? 12.110 -17.307 4.986 1.00 79.69 200 PRO A N 1
ATOM 1622 C CA . PRO A 1 200 ? 11.529 -16.701 3.801 1.00 79.69 200 PRO A CA 1
ATOM 1623 C C . PRO A 1 200 ? 11.206 -15.224 4.070 1.00 79.69 200 PRO A C 1
ATOM 1625 O O . PRO A 1 200 ? 10.593 -14.872 5.077 1.00 79.69 200 PRO A O 1
ATOM 1628 N N . LEU A 1 201 ? 11.592 -14.356 3.139 1.00 82.81 201 LEU A N 1
ATOM 1629 C CA . LEU A 1 201 ? 11.427 -12.908 3.191 1.00 82.81 201 LEU A CA 1
ATOM 1630 C C . LEU A 1 201 ? 10.610 -12.408 1.993 1.00 82.81 201 LEU A C 1
ATOM 1632 O O . LEU A 1 201 ? 10.822 -12.827 0.849 1.00 82.81 201 LEU A O 1
ATOM 1636 N N . PHE A 1 202 ? 9.749 -11.427 2.240 1.00 84.31 202 PHE A N 1
ATOM 1637 C CA . PHE A 1 202 ? 9.212 -10.539 1.217 1.00 84.31 202 PHE A CA 1
ATOM 1638 C C . PHE A 1 202 ? 10.212 -9.408 0.962 1.00 84.31 202 PHE A C 1
ATOM 1640 O O . PHE A 1 202 ? 10.490 -8.599 1.849 1.00 84.31 202 PHE A O 1
ATOM 1647 N N . GLN A 1 203 ? 10.768 -9.332 -0.252 1.00 84.06 203 GLN A N 1
ATOM 1648 C CA . GLN A 1 203 ? 11.751 -8.291 -0.584 1.00 84.06 203 GLN A CA 1
ATOM 1649 C C . GLN A 1 203 ? 11.122 -6.897 -0.560 1.00 84.06 203 GLN A C 1
ATOM 1651 O O . GLN A 1 203 ? 11.711 -5.958 -0.023 1.00 84.06 203 GLN A O 1
ATOM 1656 N N . ARG A 1 204 ? 9.924 -6.761 -1.135 1.00 89.25 204 ARG A N 1
ATOM 1657 C CA . ARG A 1 204 ? 9.087 -5.564 -1.052 1.00 89.25 204 ARG A CA 1
ATOM 1658 C C . ARG A 1 204 ? 7.676 -5.978 -0.676 1.00 89.25 204 ARG A C 1
ATOM 1660 O O . ARG A 1 204 ? 7.099 -6.831 -1.346 1.00 89.25 204 ARG A O 1
ATOM 1667 N N . LEU A 1 205 ? 7.130 -5.345 0.350 1.00 90.50 205 LEU A N 1
ATOM 1668 C CA . LEU A 1 205 ? 5.767 -5.565 0.814 1.00 90.50 205 LEU A CA 1
ATOM 1669 C C . LEU A 1 205 ? 5.062 -4.215 0.875 1.00 90.50 205 LEU A C 1
ATOM 1671 O O . LEU A 1 205 ? 5.567 -3.278 1.486 1.00 90.50 205 LEU A O 1
ATOM 1675 N N . PHE A 1 206 ? 3.930 -4.105 0.205 1.00 93.62 206 PHE A N 1
ATOM 1676 C CA . PHE A 1 206 ? 3.074 -2.936 0.209 1.00 93.62 206 PHE A CA 1
ATOM 1677 C C . PHE A 1 206 ? 1.815 -3.253 1.011 1.00 93.62 206 PHE A C 1
ATOM 1679 O O . PHE A 1 206 ? 1.168 -4.273 0.771 1.00 93.62 206 PHE A O 1
ATOM 1686 N N . LEU A 1 207 ? 1.487 -2.371 1.947 1.00 92.62 207 LEU A N 1
ATOM 1687 C CA . LEU A 1 207 ? 0.290 -2.423 2.769 1.00 92.62 207 LEU A CA 1
ATOM 1688 C C . LEU A 1 207 ? -0.487 -1.124 2.564 1.00 92.62 207 LEU A C 1
ATOM 1690 O O . LEU A 1 207 ? 0.054 -0.041 2.786 1.00 92.62 207 LEU A O 1
ATOM 1694 N N . LEU A 1 208 ? -1.760 -1.235 2.213 1.00 93.31 208 LEU A N 1
ATOM 1695 C CA . LEU A 1 208 ? -2.722 -0.146 2.305 1.00 93.31 208 LEU A CA 1
ATOM 1696 C C . LEU A 1 208 ? -3.830 -0.573 3.254 1.00 93.31 208 LEU A C 1
ATOM 1698 O O . LEU A 1 208 ? -4.352 -1.679 3.129 1.00 93.31 208 LEU A O 1
ATOM 1702 N N . PHE A 1 209 ? -4.181 0.291 4.200 1.00 92.31 209 PHE A N 1
ATOM 1703 C CA . PHE A 1 209 ? -5.301 0.030 5.091 1.00 92.31 209 PHE A CA 1
ATOM 1704 C C . PHE A 1 209 ? -6.103 1.289 5.414 1.00 92.31 209 PHE A C 1
ATOM 1706 O O . PHE A 1 209 ? -5.575 2.404 5.450 1.00 92.31 209 PHE A O 1
ATOM 1713 N N . LYS A 1 210 ? -7.388 1.086 5.698 1.00 91.88 210 LYS A N 1
ATOM 1714 C CA . LYS A 1 210 ? -8.310 2.091 6.230 1.00 91.88 210 LYS A CA 1
ATOM 1715 C C . LYS A 1 210 ? -9.076 1.488 7.401 1.00 91.88 210 LYS A C 1
ATOM 1717 O O . LYS A 1 210 ? -9.504 0.341 7.315 1.00 91.88 210 LYS A O 1
ATOM 1722 N N . LEU A 1 211 ? -9.248 2.227 8.495 1.00 90.75 211 LEU A N 1
ATOM 1723 C CA . LEU A 1 211 ? -10.044 1.752 9.633 1.00 90.75 211 LEU A CA 1
ATOM 1724 C C . LEU A 1 211 ? -11.541 1.916 9.356 1.00 90.75 211 LEU A C 1
ATOM 1726 O O . LEU A 1 211 ? -11.956 2.903 8.752 1.00 90.75 211 LEU A O 1
ATOM 1730 N N . LYS A 1 212 ? -12.361 0.993 9.866 1.00 89.56 212 LYS A N 1
ATOM 1731 C CA . LYS A 1 212 ? -13.818 1.163 9.842 1.00 89.56 212 LYS A CA 1
ATOM 1732 C C . LYS A 1 212 ? -14.233 2.345 10.720 1.00 89.56 212 LYS A C 1
ATOM 1734 O O . LYS A 1 212 ? -13.744 2.440 11.853 1.00 89.56 212 LYS A O 1
ATOM 1739 N N . PRO A 1 213 ? -15.184 3.186 10.268 1.00 88.69 213 PRO A N 1
ATOM 1740 C CA . PRO A 1 213 ? -15.824 4.171 11.129 1.00 88.69 213 PRO A CA 1
ATOM 1741 C C . PRO A 1 213 ? -16.405 3.513 12.383 1.00 88.69 213 PRO A C 1
ATOM 1743 O O . PRO A 1 213 ? -16.993 2.428 12.309 1.00 88.69 213 PRO A O 1
ATOM 1746 N N . THR A 1 214 ? -16.257 4.177 13.531 1.00 85.00 214 THR A N 1
ATOM 1747 C CA . THR A 1 214 ? -16.692 3.644 14.837 1.00 85.00 214 THR A CA 1
ATOM 1748 C C . THR A 1 214 ? -18.149 3.192 14.804 1.00 85.00 214 THR A C 1
ATOM 1750 O O . THR A 1 214 ? -18.471 2.090 15.239 1.00 85.00 214 THR A O 1
ATOM 1753 N N . GLU A 1 215 ? -19.024 4.015 14.230 1.00 85.19 215 GLU A N 1
ATOM 1754 C CA . GLU A 1 215 ? -20.463 3.755 14.170 1.00 85.19 215 GLU A CA 1
ATOM 1755 C C . GLU A 1 215 ? -20.790 2.500 13.358 1.00 85.19 215 GLU A C 1
ATOM 1757 O O . GLU A 1 215 ? -21.540 1.639 13.818 1.00 85.19 215 GLU A O 1
ATOM 1762 N N . LYS A 1 216 ? -20.154 2.339 12.190 1.00 85.94 216 LYS A N 1
ATOM 1763 C CA . LYS A 1 216 ? -20.319 1.159 11.332 1.00 85.94 216 LYS A CA 1
ATOM 1764 C C . LYS A 1 216 ? -19.891 -0.113 12.066 1.00 85.94 216 LYS A C 1
ATOM 1766 O O . LYS A 1 216 ? -20.610 -1.109 12.041 1.00 85.94 216 LYS A O 1
ATOM 1771 N N . ARG A 1 217 ? -18.772 -0.062 12.796 1.00 85.06 217 ARG A N 1
ATOM 1772 C CA . ARG A 1 217 ? -18.286 -1.201 13.588 1.00 85.06 217 ARG A CA 1
ATOM 1773 C C . ARG A 1 217 ? -19.211 -1.542 14.761 1.00 85.06 217 ARG A C 1
ATOM 1775 O O . ARG A 1 217 ? -19.440 -2.719 15.026 1.00 85.06 217 ARG A O 1
ATOM 1782 N N . VAL A 1 218 ? -19.769 -0.541 15.446 1.00 84.31 218 VAL A N 1
ATOM 1783 C CA . VAL A 1 218 ? -20.750 -0.756 16.525 1.00 84.31 218 VAL A CA 1
ATOM 1784 C C . VAL A 1 218 ? -21.998 -1.455 15.985 1.00 84.31 218 VAL A C 1
ATOM 1786 O O . VAL A 1 218 ? -22.445 -2.432 16.584 1.00 84.31 218 VAL A O 1
ATOM 1789 N N . LEU A 1 219 ? -22.521 -1.013 14.837 1.00 87.00 219 LEU A N 1
ATOM 1790 C CA . LEU A 1 219 ? -23.678 -1.640 14.190 1.00 87.00 219 LEU A CA 1
ATOM 1791 C C . LEU A 1 219 ? -23.395 -3.096 13.787 1.00 87.00 219 LEU A C 1
ATOM 1793 O O . LEU A 1 219 ? -24.211 -3.971 14.076 1.00 87.00 219 LEU A O 1
ATOM 1797 N N . GLU A 1 220 ? -22.226 -3.378 13.202 1.00 84.75 220 GLU A N 1
ATOM 1798 C CA . GLU A 1 220 ? -21.790 -4.749 12.887 1.00 84.75 220 GLU A CA 1
ATOM 1799 C C . GLU A 1 220 ? -21.742 -5.633 14.143 1.00 84.75 220 GLU A C 1
ATOM 1801 O O . GLU A 1 220 ? -22.241 -6.757 14.141 1.00 84.75 220 GLU A O 1
ATOM 1806 N N . LEU A 1 221 ? -21.170 -5.137 15.244 1.00 82.56 221 LEU A N 1
ATOM 1807 C CA . LEU A 1 221 ? -21.075 -5.901 16.490 1.00 82.56 221 LEU A CA 1
ATOM 1808 C C . LEU A 1 221 ? -22.441 -6.132 17.142 1.00 82.56 221 LEU A C 1
ATOM 1810 O O . LEU A 1 221 ? -22.671 -7.210 17.694 1.00 82.56 221 LEU A O 1
ATOM 1814 N N . MET A 1 222 ? -23.354 -5.162 17.061 1.00 86.12 222 MET A N 1
ATOM 1815 C CA . MET A 1 222 ? -24.729 -5.328 17.534 1.00 86.12 222 MET A CA 1
ATOM 1816 C C . MET A 1 222 ? -25.454 -6.434 16.762 1.00 86.12 222 MET A C 1
ATOM 1818 O O . MET A 1 222 ? -26.141 -7.244 17.376 1.00 86.12 222 MET A O 1
ATOM 1822 N N . GLN A 1 223 ? -25.272 -6.513 15.443 1.00 86.56 223 GLN A N 1
ATOM 1823 C CA . GLN A 1 223 ? -25.900 -7.549 14.618 1.00 86.56 223 GLN A CA 1
ATOM 1824 C C . GLN A 1 223 ? -25.277 -8.929 14.855 1.00 86.56 223 GLN A C 1
ATOM 1826 O O . GLN A 1 223 ? -25.992 -9.894 15.122 1.00 86.56 223 GLN A O 1
ATOM 1831 N N . THR A 1 224 ? -23.948 -9.019 14.815 1.00 85.94 224 THR A N 1
ATOM 1832 C CA . THR A 1 224 ? -23.230 -10.299 14.882 1.00 85.94 224 THR A CA 1
ATOM 1833 C C . THR A 1 224 ? -23.262 -10.906 16.281 1.00 85.94 224 THR A C 1
ATOM 1835 O O . THR A 1 224 ? -23.475 -12.107 16.430 1.00 85.94 224 THR A O 1
ATOM 1838 N N . LYS A 1 225 ? -23.061 -10.090 17.325 1.00 81.50 225 LYS A N 1
ATOM 1839 C CA . LYS A 1 225 ? -22.979 -10.564 18.718 1.00 81.50 225 LYS A CA 1
ATOM 1840 C C . LYS A 1 225 ? -24.278 -10.371 19.509 1.00 81.50 225 LYS A C 1
ATOM 1842 O O . LYS A 1 225 ? -24.330 -10.803 20.655 1.00 81.50 225 LYS A O 1
ATOM 1847 N N . LYS A 1 226 ? -25.314 -9.748 18.923 1.00 82.00 226 LYS A N 1
ATOM 1848 C CA . LYS A 1 226 ? -26.606 -9.436 19.579 1.00 82.00 226 LYS A CA 1
ATOM 1849 C C . LYS A 1 226 ? -26.444 -8.706 20.920 1.00 82.00 226 LYS A C 1
ATOM 1851 O O . LYS A 1 226 ? -27.188 -8.946 21.866 1.00 82.00 226 LYS A O 1
ATOM 1856 N N . LEU A 1 227 ? -25.442 -7.836 21.002 1.00 81.50 227 LEU A N 1
ATOM 1857 C CA . LEU A 1 227 ? -25.110 -7.083 22.210 1.00 81.50 227 LEU A CA 1
ATOM 1858 C C . LEU A 1 227 ? -25.897 -5.776 22.284 1.00 81.50 227 LEU A C 1
ATOM 1860 O O . LEU A 1 227 ? -26.320 -5.221 21.265 1.00 81.50 227 LEU A O 1
ATOM 1864 N N . SER A 1 228 ? -26.036 -5.237 23.494 1.00 86.75 228 SER A N 1
ATOM 1865 C CA . SER A 1 228 ? -26.546 -3.879 23.663 1.00 86.75 228 SER A CA 1
ATOM 1866 C C . SER A 1 228 ? -25.573 -2.857 23.059 1.00 86.75 228 SER A C 1
ATOM 1868 O O . SER A 1 228 ? -24.357 -3.068 23.026 1.00 86.75 228 SER A O 1
ATOM 1870 N N . ARG A 1 229 ? -26.088 -1.699 22.623 1.00 85.38 229 ARG A N 1
ATOM 1871 C CA . ARG A 1 229 ? -25.263 -0.621 22.044 1.00 85.38 229 ARG A CA 1
ATOM 1872 C C . ARG A 1 229 ? -24.094 -0.222 22.955 1.00 85.38 229 ARG A C 1
ATOM 1874 O O . ARG A 1 229 ? -22.976 -0.059 22.483 1.00 85.38 229 ARG A O 1
ATOM 1881 N N . ARG A 1 230 ? -24.332 -0.143 24.270 1.00 84.50 230 ARG A N 1
ATOM 1882 C CA . ARG A 1 230 ? -23.304 0.200 25.270 1.00 84.50 230 ARG A CA 1
ATOM 1883 C C . ARG A 1 230 ? -22.185 -0.838 25.358 1.00 84.50 230 ARG A C 1
ATOM 1885 O O . ARG A 1 230 ? -21.031 -0.478 25.573 1.00 84.50 230 ARG A O 1
ATOM 1892 N N . GLU A 1 231 ? -22.507 -2.121 25.236 1.00 84.81 231 GLU A N 1
ATOM 1893 C CA . GLU A 1 231 ? -21.506 -3.195 25.252 1.00 84.81 231 GLU A CA 1
ATOM 1894 C C . GLU A 1 231 ? -20.707 -3.225 23.949 1.00 84.81 231 GLU A C 1
ATOM 1896 O O . GLU A 1 231 ? -19.486 -3.375 23.988 1.00 84.81 231 GLU A O 1
ATOM 1901 N N . ALA A 1 232 ? -21.372 -3.006 22.811 1.00 82.44 232 ALA A N 1
ATOM 1902 C CA . ALA A 1 232 ? -20.714 -2.876 21.516 1.00 82.44 232 ALA A CA 1
ATOM 1903 C C . ALA A 1 232 ? -19.741 -1.682 21.494 1.00 82.44 232 ALA A C 1
ATOM 1905 O O . ALA A 1 232 ? -18.587 -1.850 21.113 1.00 82.44 232 ALA A O 1
ATOM 1906 N N . GLU A 1 233 ? -20.144 -0.510 21.993 1.00 86.06 233 GLU A N 1
ATOM 1907 C CA . GLU A 1 233 ? -19.273 0.672 22.110 1.00 86.06 233 GLU A CA 1
ATOM 1908 C C . GLU A 1 233 ? -18.044 0.408 22.996 1.00 86.06 233 GLU A C 1
ATOM 1910 O O . GLU A 1 233 ? -16.926 0.782 22.638 1.00 86.06 233 GLU A O 1
ATOM 1915 N N . LYS A 1 234 ? -18.216 -0.295 24.126 1.00 86.94 234 LYS A N 1
ATOM 1916 C CA . LYS A 1 234 ? -17.093 -0.704 24.989 1.00 86.94 234 LYS A CA 1
ATOM 1917 C C . LYS A 1 234 ? -16.123 -1.644 24.274 1.00 86.94 234 LYS A C 1
ATOM 1919 O O . LYS A 1 234 ? -14.914 -1.498 24.444 1.00 86.94 234 LYS A O 1
ATOM 1924 N N . LEU A 1 235 ? -16.631 -2.595 23.489 1.00 83.31 235 LEU A N 1
ATOM 1925 C CA . LEU A 1 235 ? -15.795 -3.511 22.712 1.00 83.31 235 LEU A CA 1
ATOM 1926 C C . LEU A 1 235 ? -15.015 -2.779 21.621 1.00 83.31 235 LEU A C 1
ATOM 1928 O O . LEU A 1 235 ? -13.807 -2.975 21.538 1.00 83.31 235 LEU A O 1
ATOM 1932 N N . VAL A 1 236 ? -15.656 -1.893 20.851 1.00 84.19 236 VAL A N 1
ATOM 1933 C CA . VAL A 1 236 ? -14.959 -1.098 19.822 1.00 84.19 236 VAL A CA 1
ATOM 1934 C C . VAL A 1 236 ? -13.890 -0.213 20.448 1.00 84.19 236 VAL A C 1
ATOM 1936 O O . VAL A 1 236 ? -12.785 -0.120 19.918 1.00 84.19 236 VAL A O 1
ATOM 1939 N N . LYS A 1 237 ? -14.176 0.399 21.603 1.00 84.38 237 LYS A N 1
ATOM 1940 C CA . LYS A 1 237 ? -13.178 1.178 22.341 1.00 84.38 237 LYS A CA 1
ATOM 1941 C C . LYS A 1 237 ? -11.975 0.311 22.716 1.00 84.38 237 LYS A C 1
ATOM 1943 O O . LYS A 1 237 ? -10.851 0.676 22.400 1.00 84.38 237 LYS A O 1
ATOM 1948 N N . ARG A 1 238 ? -12.220 -0.883 23.265 1.00 84.75 238 ARG A N 1
ATOM 1949 C CA . ARG A 1 238 ? -11.157 -1.841 23.591 1.00 84.75 238 ARG A CA 1
ATOM 1950 C C . ARG A 1 238 ? -10.389 -2.311 22.357 1.00 84.75 238 ARG A C 1
ATOM 1952 O O . ARG A 1 238 ? -9.189 -2.521 22.464 1.00 84.75 238 ARG A O 1
ATOM 1959 N N . GLU A 1 239 ? -11.030 -2.519 21.207 1.00 79.69 239 GLU A N 1
ATOM 1960 C CA . GLU A 1 239 ? -10.352 -2.841 19.937 1.00 79.69 239 GLU A CA 1
ATOM 1961 C C . GLU A 1 239 ? -9.436 -1.681 19.503 1.00 79.69 239 GLU A C 1
ATOM 1963 O O . GLU A 1 239 ? -8.282 -1.909 19.136 1.00 79.69 239 GLU A O 1
ATOM 1968 N N . ARG A 1 240 ? -9.906 -0.435 19.641 1.00 80.81 240 ARG A N 1
ATOM 1969 C CA . ARG A 1 240 ? -9.162 0.780 19.280 1.00 80.81 240 ARG A CA 1
ATOM 1970 C C . ARG A 1 240 ? -8.038 1.160 20.231 1.00 80.81 240 ARG A C 1
ATOM 1972 O O . ARG A 1 240 ? -7.090 1.781 19.772 1.00 80.81 240 ARG A O 1
ATOM 1979 N N . ASP A 1 241 ? -8.081 0.745 21.494 1.00 80.38 241 ASP A N 1
ATOM 1980 C CA . ASP A 1 241 ? -6.996 1.003 22.454 1.00 80.38 241 ASP A CA 1
ATOM 1981 C C . ASP A 1 241 ? -5.647 0.408 21.996 1.00 80.38 241 ASP A C 1
ATOM 1983 O O . ASP A 1 241 ? -4.589 0.870 22.413 1.00 80.38 241 ASP A O 1
ATOM 1987 N N . GLY A 1 242 ? -5.668 -0.615 21.127 1.00 75.88 242 GLY A N 1
ATOM 1988 C CA . GLY A 1 242 ? -4.456 -1.195 20.536 1.00 75.88 242 GLY A CA 1
ATOM 1989 C C . GLY A 1 242 ? -3.903 -0.429 19.332 1.00 75.88 242 GLY A C 1
ATOM 1990 O O . GLY A 1 242 ? -2.832 -0.775 18.849 1.00 75.88 242 GLY A O 1
ATOM 1991 N N . ILE A 1 243 ? -4.622 0.571 18.820 1.00 82.50 243 ILE A N 1
ATOM 1992 C CA . ILE A 1 243 ? -4.229 1.343 17.641 1.00 82.50 243 ILE A CA 1
ATOM 1993 C C . ILE A 1 243 ? -3.615 2.675 18.100 1.00 82.50 243 ILE A C 1
ATOM 1995 O O . ILE A 1 243 ? -4.208 3.365 18.931 1.00 82.50 243 ILE A O 1
ATOM 1999 N N . PRO A 1 244 ? -2.460 3.094 17.549 1.00 82.31 244 PRO A N 1
ATOM 2000 C CA . PRO A 1 244 ? -1.881 4.391 17.873 1.00 82.31 244 PRO A CA 1
ATOM 2001 C C . PRO A 1 244 ? -2.854 5.545 17.569 1.00 82.31 244 PRO A C 1
ATOM 2003 O O . PRO A 1 244 ? -3.464 5.549 16.498 1.00 82.31 244 PRO A O 1
ATOM 2006 N N . PRO A 1 245 ? -2.944 6.583 18.425 1.00 77.19 245 PRO A N 1
ATOM 2007 C CA . PRO A 1 245 ? -3.891 7.694 18.248 1.00 77.19 245 PRO A CA 1
ATOM 2008 C C . PRO A 1 245 ? -3.636 8.527 16.981 1.00 77.19 245 PRO A C 1
ATOM 2010 O O . PRO A 1 245 ? -4.507 9.272 16.540 1.00 77.19 245 PRO A O 1
ATOM 2013 N N . ALA A 1 246 ? -2.453 8.389 16.375 1.00 81.62 246 ALA A N 1
ATOM 2014 C CA . ALA A 1 246 ? -2.125 8.987 15.084 1.00 81.62 246 ALA A CA 1
ATOM 2015 C C . ALA A 1 246 ? -2.906 8.363 13.907 1.00 81.62 246 ALA A C 1
ATOM 2017 O O . ALA A 1 246 ? -2.995 8.972 12.841 1.00 81.62 246 ALA A O 1
ATOM 2018 N N . VAL A 1 247 ? -3.466 7.158 14.078 1.00 84.25 247 VAL A N 1
ATOM 2019 C CA . VAL A 1 247 ? -4.224 6.456 13.038 1.00 84.25 247 VAL A CA 1
ATOM 2020 C C . VAL A 1 247 ? -5.705 6.837 13.130 1.00 84.25 247 VAL A C 1
ATOM 2022 O O . VAL A 1 247 ? -6.422 6.403 14.029 1.00 84.25 247 VAL A O 1
ATOM 2025 N N . LYS A 1 248 ? -6.172 7.654 12.187 1.00 85.69 248 LYS A N 1
ATOM 2026 C CA . LYS A 1 248 ? -7.547 8.161 12.107 1.00 85.69 248 LYS A CA 1
ATOM 2027 C C . LYS A 1 248 ? -8.401 7.290 11.187 1.00 85.69 248 LYS A C 1
ATOM 2029 O O . LYS A 1 248 ? -7.923 6.770 10.185 1.00 85.69 248 LYS A O 1
ATOM 2034 N N . GLU A 1 249 ? -9.695 7.193 11.483 1.00 86.38 249 GLU A N 1
ATOM 2035 C CA . GLU A 1 249 ? -10.659 6.428 10.670 1.00 86.38 249 GLU A CA 1
ATOM 2036 C C . GLU A 1 249 ? -10.986 7.066 9.314 1.00 86.38 249 GLU A C 1
ATOM 2038 O O . GLU A 1 249 ? -11.397 6.389 8.375 1.00 86.38 249 GLU A O 1
ATOM 2043 N N . THR A 1 250 ? -10.767 8.372 9.190 1.00 86.12 250 THR A N 1
ATOM 2044 C CA . THR A 1 250 ? -11.002 9.116 7.951 1.00 86.12 250 THR A CA 1
ATOM 2045 C C . THR A 1 250 ? -9.868 8.970 6.945 1.00 86.12 250 THR A C 1
ATOM 2047 O O . THR A 1 250 ? -10.073 9.279 5.778 1.00 86.12 250 THR A O 1
ATOM 2050 N N . CYS A 1 251 ? -8.686 8.530 7.379 1.00 90.12 251 CYS A N 1
ATOM 2051 C CA . CYS A 1 251 ? -7.479 8.521 6.562 1.00 90.12 251 CYS A CA 1
ATOM 2052 C C . CYS A 1 251 ? -7.204 7.132 5.976 1.00 90.12 251 CYS A C 1
ATOM 2054 O O . CYS A 1 251 ? -7.525 6.104 6.577 1.00 90.12 251 CYS A O 1
ATOM 2056 N N . ILE A 1 252 ? -6.572 7.109 4.804 1.00 92.44 252 ILE A N 1
ATOM 2057 C CA . ILE A 1 252 ? -6.060 5.891 4.172 1.00 92.44 252 ILE A CA 1
ATOM 2058 C C . ILE A 1 252 ? -4.546 5.889 4.360 1.00 92.44 252 ILE A C 1
ATOM 2060 O O . ILE A 1 252 ? -3.860 6.830 3.965 1.00 92.44 252 ILE A O 1
ATOM 2064 N N . TYR A 1 253 ? -4.016 4.821 4.943 1.00 92.12 253 TYR A N 1
ATOM 2065 C CA . TYR A 1 253 ? -2.590 4.683 5.211 1.00 92.12 253 TYR A CA 1
ATOM 2066 C C . TYR A 1 253 ? -1.959 3.761 4.183 1.00 92.12 253 TYR A C 1
ATOM 2068 O O . TYR A 1 253 ? -2.451 2.659 3.950 1.00 92.12 253 TYR A O 1
ATOM 2076 N N . MET A 1 254 ? -0.840 4.193 3.606 1.00 92.06 254 MET A N 1
ATOM 2077 C CA . MET A 1 254 ? -0.043 3.400 2.676 1.00 92.06 254 MET A CA 1
ATOM 2078 C C . MET A 1 254 ? 1.369 3.246 3.233 1.00 92.06 254 MET A C 1
ATOM 2080 O O . MET A 1 254 ? 2.004 4.227 3.617 1.00 92.06 254 MET A O 1
ATOM 2084 N N . LYS A 1 255 ? 1.872 2.014 3.298 1.00 91.69 255 LYS A N 1
ATOM 2085 C CA . LYS A 1 255 ? 3.207 1.695 3.810 1.00 91.69 255 LYS A CA 1
ATOM 2086 C C . LYS A 1 255 ? 3.926 0.742 2.868 1.00 91.69 255 LYS A C 1
ATOM 2088 O O . LYS A 1 255 ? 3.355 -0.237 2.392 1.00 91.69 255 LYS A O 1
ATOM 2093 N N . LEU A 1 256 ? 5.206 1.018 2.634 1.00 92.62 256 LEU A N 1
ATOM 2094 C CA . LEU A 1 256 ? 6.095 0.158 1.863 1.00 92.62 256 LEU A CA 1
ATOM 2095 C C . LEU A 1 256 ? 7.220 -0.343 2.766 1.00 92.62 256 LEU A C 1
ATOM 2097 O O . LEU A 1 256 ? 8.001 0.441 3.301 1.00 92.62 256 LEU A O 1
ATOM 2101 N N . PHE A 1 257 ? 7.331 -1.656 2.882 1.00 91.19 257 PHE A N 1
ATOM 2102 C CA . PHE A 1 257 ? 8.349 -2.332 3.667 1.00 91.19 257 PHE A CA 1
ATOM 2103 C C . PHE A 1 257 ? 9.333 -3.072 2.765 1.00 91.19 257 PHE A C 1
ATOM 2105 O O . PHE A 1 257 ? 9.021 -3.442 1.626 1.00 91.19 257 PHE A O 1
ATOM 2112 N N . LYS A 1 258 ? 10.540 -3.300 3.287 1.00 90.00 258 LYS A N 1
ATOM 2113 C CA . LYS A 1 258 ? 11.592 -4.063 2.614 1.00 90.00 258 LYS A CA 1
ATOM 2114 C C . LYS A 1 258 ? 12.083 -5.185 3.514 1.00 90.00 258 LYS A C 1
ATOM 2116 O O . LYS A 1 258 ? 12.298 -4.955 4.697 1.00 90.00 258 LYS A O 1
ATOM 2121 N N . ASN A 1 259 ? 12.333 -6.348 2.919 1.00 85.31 259 ASN A N 1
ATOM 2122 C CA . ASN A 1 259 ? 12.935 -7.511 3.576 1.00 85.31 259 ASN A CA 1
ATOM 2123 C C . ASN A 1 259 ? 12.199 -7.949 4.856 1.00 85.31 259 ASN A C 1
ATOM 2125 O O . ASN A 1 259 ? 12.837 -8.214 5.871 1.00 85.31 259 ASN A O 1
ATOM 2129 N N . ILE A 1 260 ? 10.866 -8.020 4.799 1.00 85.25 260 ILE A N 1
ATOM 2130 C CA . ILE A 1 260 ? 10.042 -8.469 5.929 1.00 85.25 260 ILE A CA 1
ATOM 2131 C C . ILE A 1 260 ? 9.975 -9.999 5.934 1.00 85.25 260 ILE A C 1
ATOM 2133 O O . ILE A 1 260 ? 9.610 -10.578 4.904 1.00 85.25 260 ILE A O 1
ATOM 2137 N N . PRO A 1 261 ? 10.316 -10.669 7.048 1.00 83.38 261 PRO A N 1
ATOM 2138 C CA . PRO A 1 261 ? 10.083 -12.098 7.202 1.00 83.38 261 PRO A CA 1
ATOM 2139 C C . PRO A 1 261 ? 8.613 -12.441 7.035 1.00 83.38 261 PRO A C 1
ATOM 2141 O O . PRO A 1 261 ? 7.744 -11.744 7.550 1.00 83.38 261 PRO A O 1
ATOM 2144 N N . ARG A 1 262 ? 8.318 -13.535 6.329 1.00 78.88 262 ARG A N 1
ATOM 2145 C CA . ARG A 1 262 ? 6.922 -13.960 6.151 1.00 78.88 262 ARG A CA 1
ATOM 2146 C C . ARG A 1 262 ? 6.251 -14.287 7.479 1.00 78.88 262 ARG A C 1
ATOM 2148 O O . ARG A 1 262 ? 5.072 -14.017 7.626 1.00 78.88 262 ARG A O 1
ATOM 2155 N N . SER A 1 263 ? 7.018 -14.830 8.419 1.00 77.50 263 SER A N 1
ATOM 2156 C CA . SER A 1 263 ? 6.574 -15.149 9.776 1.00 77.50 263 SER A CA 1
ATOM 2157 C C . SER A 1 263 ? 6.208 -13.923 10.611 1.00 77.50 263 SER A C 1
ATOM 2159 O O . SER A 1 263 ? 5.507 -14.054 11.599 1.00 77.50 263 SER A O 1
ATOM 2161 N N . ASP A 1 264 ? 6.689 -12.741 10.225 1.00 78.75 264 ASP A N 1
ATOM 2162 C CA . ASP A 1 264 ? 6.552 -11.515 11.014 1.00 78.75 264 ASP A CA 1
ATOM 2163 C C . ASP A 1 264 ? 5.608 -10.527 10.317 1.00 78.75 264 ASP A C 1
ATOM 2165 O O . ASP A 1 264 ? 5.656 -9.316 10.543 1.00 78.75 264 ASP A O 1
ATOM 2169 N N . LEU A 1 265 ? 4.738 -11.038 9.440 1.00 81.94 265 LEU A N 1
ATOM 2170 C CA . LEU A 1 265 ? 3.725 -10.239 8.756 1.00 81.94 265 LEU A CA 1
ATOM 2171 C C . LEU A 1 265 ? 2.751 -9.584 9.746 1.00 81.94 265 LEU A C 1
ATOM 2173 O O . LEU A 1 265 ? 2.118 -8.583 9.442 1.00 81.94 265 LEU A O 1
ATOM 2177 N N . GLU A 1 266 ? 2.647 -10.109 10.956 1.00 82.00 266 GLU A N 1
ATOM 2178 C CA . GLU A 1 266 ? 1.811 -9.539 12.006 1.00 82.00 266 GLU A CA 1
ATOM 2179 C C . GLU A 1 266 ? 2.306 -8.134 12.379 1.00 82.00 266 GLU A C 1
ATOM 2181 O O . GLU A 1 266 ? 1.521 -7.198 12.504 1.00 82.00 266 GLU A O 1
ATOM 2186 N N . MET A 1 267 ? 3.630 -7.950 12.437 1.00 82.38 267 MET A N 1
ATOM 2187 C CA . MET A 1 267 ? 4.288 -6.729 12.915 1.00 82.38 267 MET A CA 1
ATOM 2188 C C . MET A 1 267 ? 4.053 -5.494 12.037 1.00 82.38 267 MET A C 1
ATOM 2190 O O . MET A 1 267 ? 4.310 -4.374 1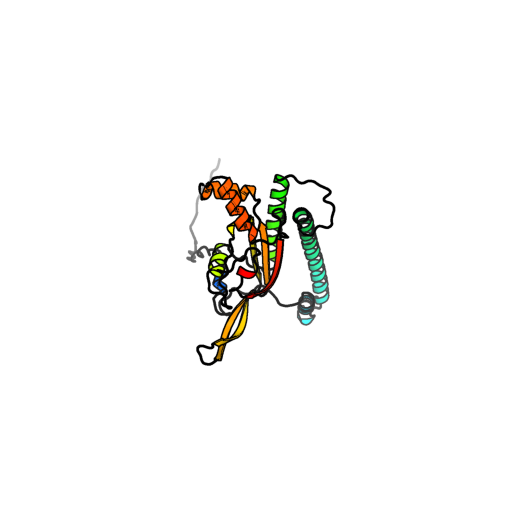2.478 1.00 82.38 267 MET A O 1
ATOM 2194 N N . ILE A 1 268 ? 3.590 -5.663 10.793 1.00 84.94 268 ILE A N 1
ATOM 2195 C CA . ILE A 1 268 ? 3.306 -4.525 9.905 1.00 84.94 268 ILE A CA 1
ATOM 2196 C C . ILE A 1 268 ? 1.966 -3.850 10.218 1.00 84.94 268 ILE A C 1
ATOM 2198 O O . ILE A 1 268 ? 1.757 -2.699 9.813 1.00 84.94 268 ILE A O 1
ATOM 2202 N N . PHE A 1 269 ? 1.075 -4.529 10.946 1.00 85.31 269 PHE A N 1
ATOM 2203 C CA . PHE A 1 269 ? -0.233 -4.000 11.304 1.00 85.31 269 PHE A CA 1
ATOM 2204 C C . PHE A 1 269 ? -0.172 -3.147 12.580 1.00 85.31 269 PHE A C 1
ATOM 2206 O O . PHE A 1 269 ? 0.534 -3.481 13.533 1.00 85.31 269 PHE A O 1
ATOM 2213 N N . PRO A 1 270 ? -0.924 -2.031 12.631 1.00 81.12 270 PRO A N 1
ATOM 2214 C CA . PRO A 1 270 ? -0.903 -1.123 13.776 1.00 81.12 270 PRO A CA 1
ATOM 2215 C C . PRO A 1 270 ? -1.571 -1.689 15.035 1.00 81.12 270 PRO A C 1
ATOM 2217 O O . PRO A 1 270 ? -1.362 -1.133 16.103 1.00 81.12 270 PRO A O 1
ATOM 2220 N N . ASN A 1 271 ? -2.384 -2.742 14.924 1.00 81.56 271 ASN A N 1
ATOM 2221 C CA . ASN A 1 271 ? -3.200 -3.303 16.005 1.00 81.56 271 ASN A CA 1
ATOM 2222 C C . ASN A 1 271 ? -2.674 -4.651 16.525 1.00 81.56 271 ASN A C 1
ATOM 2224 O O . ASN A 1 271 ? -3.460 -5.522 16.899 1.00 81.56 271 ASN A O 1
ATOM 2228 N N . THR A 1 272 ? -1.356 -4.829 16.539 1.00 78.06 272 THR A N 1
ATOM 2229 C CA . THR A 1 272 ? -0.723 -6.044 17.062 1.00 78.06 272 THR A CA 1
ATOM 2230 C C . THR A 1 272 ? -0.870 -6.149 18.575 1.00 78.06 272 THR A C 1
ATOM 2232 O O . THR A 1 272 ? -0.670 -5.184 19.314 1.00 78.06 272 THR A O 1
ATOM 2235 N N . ARG A 1 273 ? -1.206 -7.348 19.054 1.00 74.62 273 ARG A N 1
ATOM 2236 C CA . ARG A 1 273 ? -1.194 -7.693 20.480 1.00 74.62 273 ARG A CA 1
ATOM 2237 C C . ARG A 1 273 ? -0.308 -8.896 20.714 1.00 74.62 273 ARG A C 1
ATOM 2239 O O . ARG A 1 273 ? -0.344 -9.835 19.931 1.00 74.62 273 ARG A O 1
ATOM 2246 N N . VAL A 1 274 ? 0.455 -8.856 21.800 1.00 75.19 274 VAL A N 1
ATOM 2247 C CA . VAL A 1 274 ? 1.201 -10.021 22.283 1.00 75.19 274 VAL A CA 1
ATOM 2248 C C . VAL A 1 274 ? 0.215 -10.969 22.951 1.00 75.19 274 VAL A C 1
ATOM 2250 O O . VAL A 1 274 ? -0.632 -10.513 23.730 1.00 75.19 274 VAL A O 1
ATOM 2253 N N . ARG A 1 275 ? 0.309 -12.251 22.612 1.00 64.62 275 ARG A N 1
ATOM 2254 C CA . ARG A 1 275 ? -0.481 -13.308 23.234 1.00 64.62 275 ARG A CA 1
ATOM 2255 C C . ARG A 1 275 ? 0.138 -13.809 24.536 1.00 64.62 275 ARG A C 1
ATOM 2257 O O . ARG A 1 275 ? 1.385 -13.836 24.636 1.00 64.62 275 ARG A O 1
#

pLDDT: mean 75.54, std 18.81, range [26.39, 94.31]

Secondary structure (DSSP, 8-state):
-------------------------------GGGGGS-GGGSPPP----S-HHHHHHHHT-TTTSGGGTHHHHHHHHHHHHHHHHHHHHHHHHHHHHHHGGG-TT--S---SPPPHHHHHHHHHHHHHHHHHHHHHTT-EEEPHHHHHHHHTS--TTS--EEE-GGGEEEEEEEEEEEEEEEEEEE-GGGTT-EEEEEEEEEEEEEEEEEEPPHHHHHHHHHHHH---HHHHHHHHHHHHTTS-TT--TT-EEEEEEEEEEGGGGGGGSTTEEE-

Sequence (275 aa):
MSSTDVQAAPTGIFAKLTGSAPASASEDKVSAFDAVMPESARGKERFIPVTRFALLDRLTSPTAWPAGHGKEARRFFRYLDHWRRQQYNAQLNELEETYEPFSPDSDLLMTRAFTPDERAVMQARVVDGMTRILTQANYVRIDHNDVEQILTRESAYGLDLQVDLNVFEEVLLFYRGASSKRDSRRRWQKFYLREQFDIPLFQRLFLLFKLKPTEKRVLELMQTKKLSRREAEKLVKRERDGIPPAVKETCIYMKLFKNIPRSDLEMIFPNTRVR

Foldseek 3Di:
DDDDDDDDDDDDDPDDPPDDDPPPPDPPLPAPVLVVDDPVRPDPAPDDPDDPVRVLCVCLPCVNDPPRCSVVSSVVVVVVVVVVVVVVVVLVVLLCVLQQQFALPDPDDPPDDDDPVRNVVSVVVNVVSVVVVCVVVRWRWHDPVNLVVLLPDAFPVRFNKDDDPVQWPDKTKIAHDKDWDWDWDQDVVVVRDTDTDTFIWGQKMKIKTAGADLVVQLVVCCVPVVDDSVVSSVVSVVQCVQAPPSHDNSHMDMDMDGGHGSSCPLVVDSRMDTD